Protein AF-A0AAV6C7T0-F1 (afdb_monomer)

Nearest PDB structures (foldseek):
  6pki-assembly2_C  TM=5.588E-01  e=8.869E-06  Danio rerio
  6pki-assembly1_A  TM=5.492E-01  e=7.038E-06  Danio rerio
  6pku-assembly2_D  TM=4.599E-01  e=2.633E-06  Cavia porcellus
  6pky-assembly2_D  TM=4.675E-01  e=1.055E-05  Cavia porcellus

Solvent-accessible surface area (backbone atoms only — not comparable to full-atom values): 17286 Å² total; per-residue (Å²): 134,83,76,96,72,86,89,84,56,77,49,75,52,74,50,76,60,61,74,39,76,45,80,43,48,70,28,82,78,62,85,48,70,35,59,54,66,65,65,67,60,88,72,85,82,57,77,46,41,40,36,69,69,53,47,52,47,58,34,39,80,66,67,70,48,62,60,61,48,15,32,41,35,35,45,31,34,44,28,39,29,33,64,76,12,37,36,30,48,69,64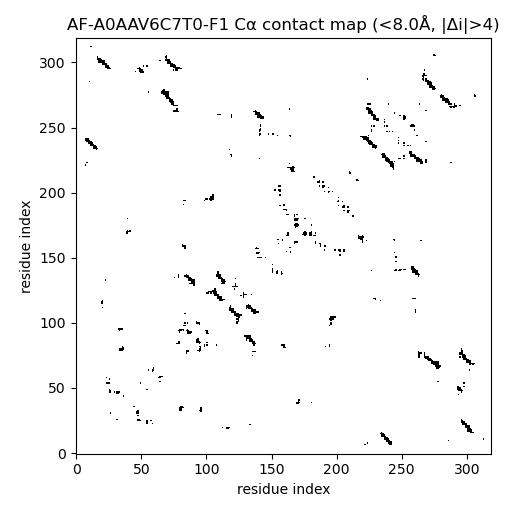,39,82,44,47,15,69,93,56,59,70,86,67,16,51,40,55,42,36,26,46,27,35,56,95,74,39,81,46,76,52,52,41,47,29,86,48,90,52,79,42,54,60,26,31,38,32,25,27,49,31,29,52,77,95,57,51,76,67,60,43,49,44,50,30,65,72,38,40,64,60,52,50,65,54,22,68,42,40,40,44,87,40,94,78,36,44,71,68,35,38,51,53,50,49,54,50,38,52,54,47,60,77,32,65,39,42,38,62,69,60,29,38,52,53,50,52,54,52,52,74,69,41,81,76,76,77,47,73,18,51,78,48,38,36,33,33,43,25,45,28,89,91,61,33,32,38,40,40,38,33,49,38,34,52,62,58,54,18,52,50,42,39,76,71,55,21,60,38,27,23,35,33,26,45,40,32,47,40,42,41,32,40,14,57,46,1,82,79,44,62,79,42,75,76,49,69,43,99,68,51,55,72,62,29,35,28,35,42,32,32,38,33,73,61,64,82,83,82,88,76,85,80,79,81,71,74,93,126

Foldseek 3Di:
DDDPDDDWDKDKDKAQFFQFKDKFFCLVVVVWAQAADDQFDDDDDQTSKDFPLVSQVVCVVVVNDDFFFWKKKWFLFCASHFQLWWKQAQQDIDHHPLDDQQLALQWFWWWADDPRAIDTDTHHNPDPDTGRHMTTGFQWLFAAPDDPVVSLLSNLLRDLQCVLFFVQDHHPRPPHDPLSNVLRVQLNVLSSVCSRPHSVVSSVSNVVSQVPRPPRTHTFQAKWWWKWFAAPSRMIMIITTGGGSNVVNVVSVVVRGNIMGTSDIALRTWTWIDQRHDNGDIHTPDGHPNHDRIGRMMMMTRGPHSDDDDDDDPDDPDD

pLDDT: mean 92.9, std 8.51, range [36.66, 98.75]

Sequence (319 aa):
MRPSFQWGVHCEFHIEGYKRAILSVPALFAAARFHEKDLLSQRAQIEGKATLAEHLRFLSDRNIIGGSTPLLAIGVRNNLVNLRAPIMWNGRAYAVEGERPEESLRPYYGIGCRAGKLRIGQALGGTPEVWQDFFISGIPVLWDNVDDETLLNLILVEAADHSHVFRLPRGRHPHATDATRQAWLQLHNIFAANLHSDFATAVAAMRRAVATIEPPLSRCDDYLHAVVGIREDGTIVCIYAHGRLEALGRRAKSLGCQRAVCVENSGSVMPTYFPNGWNGEQIPLLRAPNFGPYGRALLIFELENSVFSSFPVLQQGRF

Radius of gyration: 18.75 Å; Cα contacts (8 Å, |Δi|>4): 714; chains: 1; bounding box: 51×49×51 Å

Mean predicted aligned error: 4.21 Å

Secondary structure (DSSP, 8-state):
---S-----EEEEEE--EEEEEEE-GGGGTT---PPP-SSSS----TT-EEHHHHHHHHHTTTSS-TTS-EEEEE-TTTTTSTT--EEETTEEE--TT--GGG-SSPEEEEEEETTEEEEEEESTT-----SSEEEE-EEEE-TT--HHHHHHHHHHH-SSGGGTBS---TT-TT--HHHHHHHHHHHHHHHHTSSS-HHHHHHHHHHHHHTSSSPPPBP-SSEEEEEEEETTS-EEEEEEES-HHHHHHHHHHTTEEEEEEEEEGGG---EEETT-TTS--EES---TT--SEES-EEEEEES-S-------------

Structure (mmCIF, N/CA/C/O backbone):
data_AF-A0AAV6C7T0-F1
#
_entry.id   AF-A0AAV6C7T0-F1
#
loop_
_atom_site.group_PDB
_atom_site.id
_atom_site.type_symbol
_atom_site.label_atom_id
_atom_site.label_alt_id
_atom_site.label_comp_id
_atom_site.label_asym_id
_atom_site.label_entity_id
_atom_site.label_seq_id
_atom_site.pdbx_PDB_ins_code
_atom_site.Cartn_x
_atom_site.Cartn_y
_atom_site.Cartn_z
_atom_site.occupancy
_atom_site.B_iso_or_equiv
_atom_site.auth_seq_id
_atom_site.auth_comp_id
_atom_site.auth_asym_id
_atom_site.auth_atom_id
_atom_site.pdbx_PDB_model_num
ATOM 1 N N . MET A 1 1 ? 29.777 -12.256 0.041 1.00 60.84 1 MET A N 1
ATOM 2 C CA . MET A 1 1 ? 29.725 -12.310 1.520 1.00 60.84 1 MET A CA 1
ATOM 3 C C . MET A 1 1 ? 28.408 -12.966 1.917 1.00 60.84 1 MET A C 1
ATOM 5 O O . MET A 1 1 ? 27.396 -12.597 1.335 1.00 60.84 1 MET A O 1
ATOM 9 N N . ARG A 1 2 ? 28.407 -13.969 2.808 1.00 75.25 2 ARG A N 1
ATOM 10 C CA . ARG A 1 2 ? 27.157 -14.549 3.341 1.00 75.25 2 ARG A CA 1
ATOM 11 C C . ARG A 1 2 ? 26.635 -13.654 4.474 1.00 75.25 2 ARG A C 1
ATOM 13 O O . ARG A 1 2 ? 27.468 -13.153 5.227 1.00 75.25 2 ARG A O 1
ATOM 20 N N . PRO A 1 3 ? 25.316 -13.420 4.590 1.00 77.81 3 PRO A N 1
ATOM 21 C CA . PRO A 1 3 ? 24.779 -12.603 5.670 1.00 77.81 3 PRO A CA 1
ATOM 22 C C . PRO A 1 3 ? 24.944 -13.319 7.016 1.00 77.81 3 PRO A C 1
ATOM 24 O O . PRO A 1 3 ? 24.774 -14.534 7.097 1.00 77.81 3 PRO A O 1
ATOM 27 N N . SER A 1 4 ? 25.231 -12.562 8.077 1.00 86.00 4 SER A N 1
ATOM 28 C CA . SER A 1 4 ? 25.299 -13.094 9.449 1.00 86.00 4 SER A CA 1
ATOM 29 C C . SER A 1 4 ? 23.920 -13.418 10.038 1.00 86.00 4 SER A C 1
ATOM 31 O O . SER A 1 4 ? 23.832 -14.058 11.079 1.00 86.00 4 SER A O 1
ATOM 33 N N . PHE A 1 5 ? 22.846 -12.957 9.392 1.00 86.38 5 PHE A N 1
ATOM 34 C CA . PHE A 1 5 ? 21.461 -13.139 9.815 1.00 86.38 5 PHE A CA 1
ATOM 35 C C . PHE A 1 5 ? 20.537 -13.140 8.592 1.00 86.38 5 PHE A C 1
ATOM 37 O O . PHE A 1 5 ? 20.674 -12.292 7.709 1.00 86.38 5 PHE A O 1
ATOM 44 N N . GLN A 1 6 ? 19.600 -14.085 8.542 1.00 86.38 6 GLN A N 1
ATOM 45 C CA . GLN A 1 6 ? 18.536 -14.145 7.541 1.00 86.38 6 GLN A CA 1
ATOM 46 C C . GLN A 1 6 ? 17.191 -14.060 8.251 1.00 86.38 6 GLN A C 1
ATOM 48 O O . GLN A 1 6 ? 17.009 -14.645 9.317 1.00 86.38 6 GLN A O 1
ATOM 53 N N . TRP A 1 7 ? 16.253 -13.334 7.652 1.00 87.69 7 TRP A N 1
ATOM 54 C CA . TRP A 1 7 ? 14.935 -13.108 8.220 1.00 87.69 7 TRP A CA 1
ATOM 55 C C . TRP A 1 7 ? 13.865 -13.373 7.173 1.00 87.69 7 TRP A C 1
ATOM 57 O O . TRP A 1 7 ? 13.960 -12.895 6.048 1.00 87.69 7 TRP A O 1
ATOM 67 N N . GLY A 1 8 ? 12.856 -14.136 7.570 1.00 90.38 8 GLY A N 1
ATOM 68 C CA . GLY A 1 8 ? 11.643 -14.380 6.813 1.00 90.38 8 GLY A CA 1
ATOM 69 C C . GLY A 1 8 ? 10.485 -14.413 7.797 1.00 90.38 8 GLY A C 1
ATOM 70 O O . GLY A 1 8 ? 10.644 -14.842 8.941 1.00 90.38 8 GLY A O 1
ATOM 71 N N . VAL A 1 9 ? 9.329 -13.921 7.375 1.00 92.00 9 VAL A N 1
ATOM 72 C CA . VAL A 1 9 ? 8.143 -13.875 8.228 1.00 92.00 9 VAL A CA 1
ATOM 73 C C . VAL A 1 9 ? 6.888 -14.089 7.411 1.00 92.00 9 VAL A C 1
ATOM 75 O O . VAL A 1 9 ? 6.826 -13.694 6.244 1.00 92.00 9 VAL A O 1
ATOM 78 N N . HIS A 1 10 ? 5.905 -14.672 8.084 1.00 93.88 10 HIS A N 1
ATOM 79 C CA . HIS A 1 10 ? 4.517 -14.761 7.677 1.00 93.88 10 HIS A CA 1
ATOM 80 C C . HIS A 1 10 ? 3.664 -14.494 8.918 1.00 93.88 10 HIS A C 1
ATOM 82 O O . HIS A 1 10 ? 3.763 -15.216 9.907 1.00 93.88 10 HIS A O 1
ATOM 88 N N . CYS A 1 11 ? 2.853 -13.445 8.882 1.00 93.75 11 CYS A N 1
ATOM 89 C CA . CYS A 1 11 ? 1.931 -13.062 9.943 1.00 93.75 11 CYS A CA 1
ATOM 90 C C . CYS A 1 11 ? 0.581 -12.718 9.313 1.00 93.75 11 CYS A C 1
ATOM 92 O O . CYS A 1 11 ? 0.523 -11.979 8.332 1.00 93.75 11 CYS A O 1
ATOM 94 N N . GLU A 1 12 ? -0.498 -13.261 9.866 1.00 95.00 12 GLU A N 1
ATOM 95 C CA . GLU A 1 12 ? -1.863 -13.018 9.404 1.00 95.00 12 GLU A CA 1
ATOM 96 C C . GLU A 1 12 ? -2.730 -12.628 10.588 1.00 95.00 12 GLU A C 1
ATOM 98 O O . GLU A 1 12 ? -2.577 -13.178 11.679 1.00 95.00 12 GLU A O 1
ATOM 103 N N . PHE A 1 13 ? -3.661 -11.708 10.367 1.00 93.12 13 PHE A N 1
ATOM 104 C CA . PHE A 1 13 ? -4.727 -11.446 11.322 1.00 93.12 13 PHE A CA 1
ATOM 105 C C . PHE A 1 13 ? -6.014 -11.035 10.620 1.00 93.12 13 PHE A C 1
ATOM 107 O O . PHE A 1 13 ? -5.998 -10.477 9.519 1.00 93.12 13 PHE A O 1
ATOM 114 N N . HIS A 1 14 ? -7.130 -11.333 11.280 1.00 95.69 14 HIS A N 1
ATOM 115 C CA . HIS A 1 14 ? -8.471 -11.001 10.827 1.00 95.69 14 HIS A CA 1
ATOM 116 C C . HIS A 1 14 ? -9.086 -9.976 11.780 1.00 95.69 14 HIS A C 1
ATOM 118 O O . HIS A 1 14 ? -8.995 -10.130 12.997 1.00 95.69 14 HIS A O 1
ATOM 124 N N . ILE A 1 15 ? -9.695 -8.929 11.230 1.00 95.69 15 ILE A N 1
ATOM 125 C CA . ILE A 1 15 ? -10.436 -7.923 11.992 1.00 95.69 15 ILE A CA 1
ATOM 126 C C . ILE A 1 15 ? -11.914 -8.144 11.687 1.00 95.69 15 ILE A C 1
ATOM 128 O O . ILE A 1 15 ? -12.402 -7.737 10.632 1.00 95.69 15 ILE A O 1
ATOM 132 N N . GLU A 1 16 ? -12.594 -8.838 12.594 1.00 93.38 16 GLU A N 1
ATOM 133 C CA . GLU A 1 16 ? -14.002 -9.230 12.440 1.00 93.38 16 GLU A CA 1
ATOM 134 C C . GLU A 1 16 ? -14.955 -8.180 13.035 1.00 93.38 16 GLU A C 1
ATOM 136 O O . GLU A 1 16 ? -16.022 -7.931 12.484 1.00 93.38 16 GLU A O 1
ATOM 141 N N . GLY A 1 17 ? -14.543 -7.512 14.121 1.00 89.88 17 GLY A N 1
ATOM 142 C CA . GLY A 1 17 ? -15.340 -6.502 14.824 1.00 89.88 17 GLY A CA 1
ATOM 143 C C . GLY A 1 17 ? -14.580 -5.192 15.016 1.00 89.88 17 GLY A C 1
ATOM 144 O O . GLY A 1 17 ? -13.641 -5.107 15.812 1.00 89.88 17 GLY A O 1
ATOM 145 N N . TYR A 1 18 ? -15.002 -4.147 14.306 1.00 94.81 18 TYR A N 1
ATOM 146 C CA . TYR A 1 18 ? -14.505 -2.785 14.489 1.00 94.81 18 TYR A CA 1
ATOM 147 C C . TYR A 1 18 ? -15.655 -1.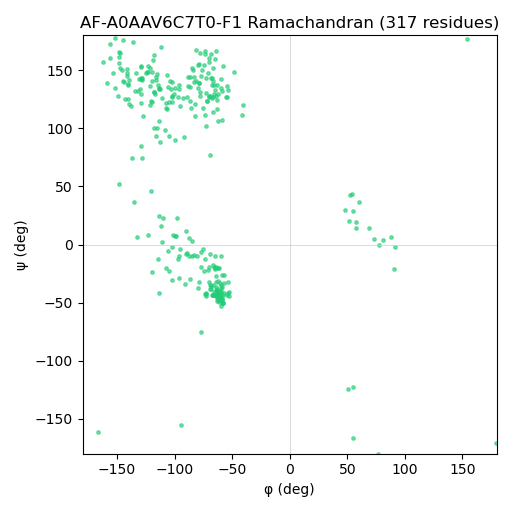780 14.398 1.00 94.81 18 TYR A C 1
ATOM 149 O O . TYR A 1 18 ? -16.547 -1.903 13.563 1.00 94.81 18 TYR A O 1
ATOM 157 N N . LYS A 1 19 ? -15.612 -0.749 15.244 1.00 93.88 19 LYS A N 1
ATOM 158 C CA . LYS A 1 19 ? -16.614 0.324 15.284 1.00 93.88 19 LYS A CA 1
ATOM 159 C C . LYS A 1 19 ? -16.482 1.254 14.085 1.00 93.88 19 LYS A C 1
ATOM 161 O O . LYS A 1 19 ? -17.479 1.677 13.509 1.00 93.88 19 LYS A O 1
ATOM 166 N N . ARG A 1 20 ? -15.241 1.606 13.738 1.00 94.69 20 ARG A N 1
ATOM 167 C CA . ARG A 1 20 ? -14.909 2.450 12.584 1.00 94.69 20 ARG A CA 1
ATOM 168 C C . ARG A 1 20 ? -13.442 2.330 12.194 1.00 94.69 20 ARG A C 1
ATOM 170 O O . ARG A 1 20 ? -12.590 1.985 13.015 1.00 94.69 20 ARG A O 1
ATOM 177 N N . ALA A 1 21 ? -13.175 2.661 10.937 1.00 96.12 21 ALA A N 1
ATOM 178 C CA . ALA A 1 21 ? -11.838 2.832 10.396 1.00 96.12 21 ALA A CA 1
ATOM 179 C C . ALA A 1 21 ? -11.550 4.324 10.194 1.00 96.12 21 ALA A C 1
ATOM 181 O O . ALA A 1 21 ? -12.391 5.070 9.691 1.00 96.12 21 ALA A O 1
ATOM 182 N N . ILE A 1 22 ? -10.362 4.755 10.594 1.00 96.38 22 ILE A N 1
ATOM 183 C CA . ILE A 1 22 ? -9.939 6.151 10.628 1.00 96.38 22 ILE A CA 1
ATOM 184 C C . ILE A 1 22 ? -8.603 6.234 9.910 1.00 96.38 22 ILE A C 1
ATOM 186 O O . ILE A 1 22 ? -7.634 5.589 10.307 1.00 96.38 22 ILE A O 1
ATOM 190 N N . LEU A 1 23 ? -8.529 7.046 8.865 1.00 97.31 23 LEU A N 1
ATOM 191 C CA . LEU A 1 23 ? -7.269 7.333 8.199 1.00 97.31 23 LEU A CA 1
ATOM 192 C C . LEU A 1 23 ? -6.654 8.604 8.810 1.00 97.31 23 LEU A C 1
ATOM 194 O O . LEU A 1 23 ? -7.298 9.644 8.914 1.00 97.31 23 LEU A O 1
ATOM 198 N N . SER A 1 24 ? -5.402 8.509 9.252 1.00 97.25 24 SER A N 1
ATOM 199 C CA . SER A 1 24 ? -4.644 9.613 9.845 1.00 97.25 24 SER A CA 1
ATOM 200 C C . SER A 1 24 ? -3.577 10.092 8.874 1.00 97.25 24 SER A C 1
ATOM 202 O O . SER A 1 24 ? -2.664 9.331 8.555 1.00 97.25 24 SER A O 1
ATOM 204 N N . VAL A 1 25 ? -3.666 11.354 8.444 1.00 96.62 25 VAL A N 1
ATOM 205 C CA . VAL A 1 25 ? -2.696 11.999 7.539 1.00 96.62 25 VAL A CA 1
ATOM 206 C C . VAL A 1 25 ? -2.388 13.427 8.025 1.00 96.62 25 VAL A C 1
ATOM 208 O O . VAL A 1 25 ? -2.873 14.399 7.441 1.00 96.62 25 VAL A O 1
ATOM 211 N N . PRO A 1 26 ? -1.595 13.603 9.102 1.00 95.31 26 PRO A N 1
ATOM 212 C CA . PRO A 1 26 ? -1.334 14.914 9.706 1.00 95.31 26 PRO A CA 1
ATOM 213 C C . PRO A 1 26 ? -0.818 15.959 8.710 1.00 95.31 26 PRO A C 1
ATOM 215 O O . PRO A 1 26 ? -1.139 17.139 8.814 1.00 95.31 26 PRO A O 1
ATOM 218 N N . ALA A 1 27 ? -0.064 15.522 7.702 1.00 93.06 27 ALA A N 1
ATOM 219 C CA . ALA A 1 27 ? 0.534 16.394 6.700 1.00 93.06 27 ALA A CA 1
ATOM 220 C C . ALA A 1 27 ? -0.482 17.148 5.826 1.00 93.06 27 ALA A C 1
ATOM 222 O O . ALA A 1 27 ? -0.185 18.262 5.395 1.00 93.06 27 ALA A O 1
ATOM 223 N N . LEU A 1 28 ? -1.693 16.605 5.629 1.00 92.31 28 LEU A N 1
ATOM 224 C CA . LEU A 1 28 ? -2.779 17.313 4.931 1.00 92.31 28 LEU A CA 1
ATOM 225 C C . LEU A 1 28 ? -3.236 18.572 5.684 1.00 92.31 28 LEU A C 1
ATOM 227 O O . LEU A 1 28 ? -3.823 19.469 5.086 1.00 92.31 28 LEU A O 1
ATOM 231 N N . PHE A 1 29 ? -2.933 18.659 6.980 1.00 88.62 29 PHE A N 1
ATOM 232 C CA . PHE A 1 29 ? -3.283 19.779 7.850 1.00 88.62 29 PHE A CA 1
ATOM 233 C C . PHE A 1 29 ? -2.100 20.723 8.109 1.00 88.62 29 PHE A C 1
ATOM 235 O O . PHE A 1 29 ? -2.265 21.723 8.802 1.00 88.62 29 PHE A O 1
ATOM 242 N N . ALA A 1 30 ? -0.915 20.417 7.572 1.00 83.50 30 ALA A N 1
ATOM 243 C CA . ALA A 1 30 ? 0.334 21.112 7.887 1.00 83.50 30 ALA A CA 1
ATOM 244 C C . ALA A 1 30 ? 0.909 21.937 6.718 1.00 83.50 30 ALA A C 1
ATOM 246 O O . ALA A 1 30 ? 2.084 22.284 6.753 1.00 83.50 30 ALA A O 1
ATOM 247 N N . ALA A 1 31 ? 0.118 22.226 5.673 1.00 79.06 31 ALA A N 1
ATOM 248 C CA . ALA A 1 31 ? 0.588 22.857 4.427 1.00 79.06 31 ALA A CA 1
ATOM 249 C C . ALA A 1 31 ? 1.859 22.192 3.844 1.00 79.06 31 ALA A C 1
ATOM 251 O O . ALA A 1 31 ? 2.686 22.846 3.208 1.00 79.06 31 ALA A O 1
ATOM 252 N N . ALA A 1 32 ? 2.025 20.888 4.091 1.00 84.69 32 ALA A N 1
ATOM 253 C CA . ALA A 1 32 ? 3.214 20.146 3.708 1.00 84.69 32 ALA A CA 1
ATOM 254 C C . ALA A 1 32 ? 3.275 19.956 2.190 1.00 84.69 32 ALA A C 1
ATOM 256 O O . ALA A 1 32 ? 2.248 19.776 1.530 1.00 84.69 32 ALA A O 1
ATOM 257 N N . ARG A 1 33 ? 4.493 19.930 1.644 1.00 86.38 33 ARG A N 1
ATOM 258 C CA . ARG A 1 33 ? 4.723 19.509 0.263 1.00 86.38 33 ARG A CA 1
ATOM 259 C C . ARG A 1 33 ? 4.938 18.001 0.210 1.00 86.38 33 ARG A C 1
ATOM 261 O O . ARG A 1 33 ? 5.643 17.417 1.035 1.00 86.38 33 ARG A O 1
ATOM 268 N N . PHE A 1 34 ? 4.319 17.357 -0.772 1.00 90.75 34 PHE A N 1
ATOM 269 C CA . PHE A 1 34 ? 4.433 15.917 -0.967 1.00 90.75 34 PHE A CA 1
ATOM 270 C C . PHE A 1 34 ? 5.442 15.630 -2.066 1.00 90.75 34 PHE A C 1
ATOM 272 O O . PHE A 1 34 ? 5.083 15.542 -3.227 1.00 90.75 34 PHE A O 1
ATOM 279 N N . HIS A 1 35 ? 6.710 15.472 -1.713 1.00 90.75 35 HIS A N 1
ATOM 280 C CA . HIS A 1 35 ? 7.712 15.000 -2.670 1.00 90.75 35 HIS A CA 1
ATOM 281 C C . HIS A 1 35 ? 7.744 13.472 -2.708 1.00 90.75 35 HIS A C 1
ATOM 283 O O . HIS A 1 35 ? 7.567 12.820 -1.667 1.00 90.75 35 HIS A O 1
ATOM 289 N N . GLU A 1 36 ? 7.979 12.909 -3.892 1.00 90.31 36 GLU A N 1
ATOM 290 C CA . GLU A 1 36 ? 8.271 11.487 -4.030 1.00 90.31 36 GLU A CA 1
ATOM 291 C C . GLU A 1 36 ? 9.536 11.119 -3.238 1.00 90.31 36 GLU A C 1
ATOM 293 O O . GLU A 1 36 ? 10.500 11.886 -3.169 1.00 90.31 36 GLU A O 1
ATOM 298 N N . LYS A 1 37 ? 9.540 9.936 -2.612 1.00 86.50 37 LYS A N 1
ATOM 299 C CA . LYS A 1 37 ? 10.744 9.419 -1.961 1.00 86.50 37 LYS A CA 1
ATOM 300 C C . LYS A 1 37 ? 11.832 9.172 -2.998 1.00 86.50 37 LYS A C 1
ATOM 302 O O . LYS A 1 37 ? 11.671 8.391 -3.928 1.00 86.50 37 LYS A O 1
ATOM 307 N N . ASP A 1 38 ? 13.002 9.731 -2.741 1.00 84.69 38 ASP A N 1
ATOM 308 C CA . ASP A 1 38 ? 14.190 9.348 -3.482 1.00 84.69 38 ASP A CA 1
ATOM 309 C C . ASP A 1 38 ? 14.657 7.958 -3.029 1.00 84.69 38 ASP A C 1
ATOM 311 O O . ASP A 1 38 ? 15.082 7.737 -1.892 1.00 84.69 38 ASP A O 1
ATOM 315 N N . LEU A 1 39 ? 14.521 7.001 -3.940 1.00 84.31 39 LEU A N 1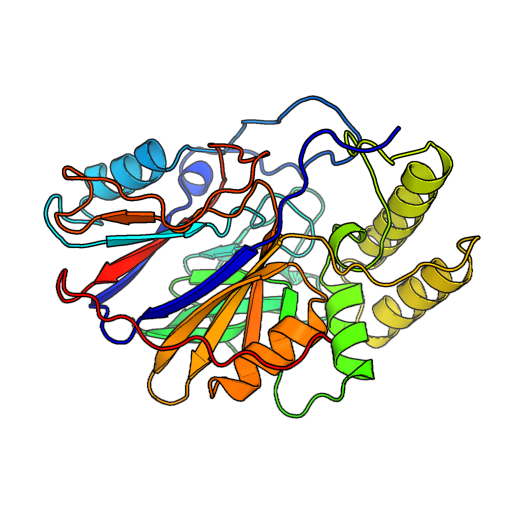
ATOM 316 C CA . LEU A 1 39 ? 14.825 5.598 -3.708 1.00 84.31 39 LEU A CA 1
ATOM 317 C C . LEU A 1 39 ? 16.268 5.208 -4.019 1.00 84.31 39 LEU A C 1
ATOM 319 O O . LEU A 1 39 ? 16.677 4.076 -3.722 1.00 84.31 39 LEU A O 1
ATOM 323 N N . LEU A 1 40 ? 17.032 6.128 -4.594 1.00 83.81 40 LEU A N 1
ATOM 324 C CA . LEU A 1 40 ? 18.440 5.942 -4.902 1.00 83.81 40 LEU A CA 1
ATOM 325 C C . LEU A 1 40 ? 19.326 6.661 -3.883 1.00 83.81 40 LEU A C 1
ATOM 327 O O . LEU A 1 40 ? 20.415 6.160 -3.587 1.00 83.81 40 LEU A O 1
ATOM 331 N N . SER A 1 41 ? 18.867 7.772 -3.295 1.00 74.75 41 SER A N 1
ATOM 332 C CA . SER A 1 41 ? 19.644 8.490 -2.286 1.00 74.75 41 SER A CA 1
ATOM 333 C C . SER A 1 41 ? 19.563 7.909 -0.877 1.00 74.75 41 SER A C 1
ATOM 335 O O . SER A 1 41 ? 18.790 7.018 -0.523 1.00 74.75 41 SER A O 1
ATOM 337 N N . GLN A 1 42 ? 20.479 8.412 -0.054 1.00 60.81 42 GLN A N 1
ATOM 338 C CA . GLN A 1 42 ? 20.736 7.947 1.299 1.00 60.81 42 GLN A CA 1
ATOM 339 C C . GLN A 1 42 ? 20.008 8.756 2.383 1.00 60.81 42 GLN A C 1
ATOM 341 O O . GLN A 1 42 ? 20.057 8.368 3.551 1.00 60.81 42 GLN A O 1
ATOM 346 N N . ARG A 1 43 ? 19.384 9.891 2.049 1.00 65.25 43 ARG A N 1
ATOM 347 C CA . ARG A 1 43 ? 18.787 10.784 3.050 1.00 65.25 43 ARG A CA 1
ATOM 348 C C . ARG A 1 43 ? 17.303 10.487 3.204 1.00 65.25 43 ARG A C 1
ATOM 350 O O . ARG A 1 43 ? 16.527 10.638 2.268 1.00 65.25 43 ARG A O 1
ATOM 357 N N . ALA A 1 44 ? 16.902 10.103 4.414 1.00 64.50 44 ALA A N 1
ATOM 358 C CA . ALA A 1 44 ? 15.492 9.992 4.745 1.00 64.50 44 ALA A CA 1
ATOM 359 C C . ALA A 1 44 ? 14.862 11.391 4.731 1.00 64.50 44 ALA A C 1
ATOM 361 O O . ALA A 1 44 ? 15.185 12.232 5.567 1.00 64.50 44 ALA A O 1
ATOM 362 N N . GLN A 1 45 ? 13.955 11.640 3.790 1.00 70.62 45 GLN A N 1
ATOM 363 C CA . GLN A 1 45 ? 13.104 12.824 3.834 1.00 70.62 45 GLN A CA 1
ATOM 364 C C . GLN A 1 45 ? 12.020 12.607 4.895 1.00 70.62 45 GLN A C 1
ATOM 366 O O . GLN A 1 45 ? 11.228 11.666 4.780 1.00 70.62 45 GLN A O 1
ATOM 371 N N . ILE A 1 46 ? 12.016 13.440 5.938 1.00 79.38 46 ILE A N 1
ATOM 372 C CA . ILE A 1 46 ? 11.064 13.370 7.064 1.00 79.38 46 ILE A CA 1
ATOM 373 C C . ILE A 1 46 ? 9.896 14.352 6.865 1.00 79.38 46 ILE A C 1
ATOM 375 O O . ILE A 1 46 ? 8.876 14.239 7.534 1.00 79.38 46 ILE A O 1
ATOM 379 N N . GLU A 1 47 ? 9.990 15.276 5.907 1.00 82.31 47 GLU A N 1
ATOM 380 C CA . GLU A 1 47 ? 8.954 16.284 5.670 1.00 82.31 47 GLU A CA 1
ATOM 381 C C . GLU A 1 47 ? 7.568 15.661 5.421 1.00 82.31 47 GLU A C 1
ATOM 383 O O . GLU A 1 47 ? 7.382 14.767 4.579 1.00 82.31 47 GLU A O 1
ATOM 388 N N . GLY A 1 48 ? 6.592 16.139 6.199 1.00 84.88 48 GLY A N 1
ATOM 389 C CA . GLY A 1 48 ? 5.218 15.647 6.183 1.00 84.88 48 GLY A CA 1
ATOM 390 C C . GLY A 1 48 ? 5.054 14.223 6.725 1.00 84.88 48 GLY A C 1
ATOM 391 O O . GLY A 1 48 ? 4.018 13.613 6.481 1.00 84.88 48 GLY A O 1
ATOM 392 N N . LYS A 1 49 ? 6.050 13.654 7.413 1.00 92.06 49 LYS A N 1
ATOM 393 C CA . LYS A 1 49 ? 5.944 12.338 8.055 1.00 92.06 49 LYS A CA 1
ATOM 394 C C . LYS A 1 49 ? 5.849 12.481 9.569 1.00 92.06 49 LYS A C 1
ATOM 396 O O . LYS A 1 49 ? 6.487 13.345 10.157 1.00 92.06 49 LYS A O 1
ATOM 401 N N . ALA A 1 50 ? 5.095 11.581 10.181 1.00 94.81 50 ALA A N 1
ATOM 402 C CA . ALA A 1 50 ? 4.897 11.477 11.614 1.00 94.81 50 ALA A CA 1
ATOM 403 C C . ALA A 1 50 ? 5.152 10.034 12.076 1.00 94.81 50 ALA A C 1
ATOM 405 O O . ALA A 1 50 ? 5.030 9.066 11.319 1.00 94.81 50 ALA A O 1
ATOM 406 N N . THR A 1 51 ? 5.546 9.889 13.330 1.00 95.81 51 THR A N 1
ATOM 407 C CA . THR A 1 51 ? 5.601 8.619 14.051 1.00 95.81 51 THR A CA 1
ATOM 408 C C . THR A 1 51 ? 4.197 8.143 14.422 1.00 95.81 51 THR A C 1
ATOM 410 O O . THR A 1 51 ? 3.243 8.921 14.443 1.00 95.81 51 THR A O 1
ATOM 413 N N . LEU A 1 52 ? 4.056 6.863 14.780 1.00 96.56 52 LEU A N 1
ATOM 414 C CA . LEU A 1 52 ? 2.788 6.319 15.281 1.00 96.56 52 LEU A CA 1
ATOM 415 C C . LEU A 1 52 ? 2.219 7.134 16.454 1.00 96.56 52 LEU A C 1
ATOM 417 O O . LEU A 1 52 ? 1.038 7.462 16.450 1.00 96.56 52 LEU A O 1
ATOM 421 N N . ALA A 1 53 ? 3.063 7.513 17.416 1.00 95.94 53 ALA A N 1
ATOM 422 C CA . ALA A 1 53 ? 2.645 8.316 18.562 1.00 95.94 53 ALA A CA 1
ATOM 423 C C . ALA A 1 53 ? 2.136 9.706 18.144 1.00 95.94 53 ALA A C 1
ATOM 425 O O . ALA A 1 53 ? 1.129 10.176 18.667 1.00 95.94 53 ALA A O 1
ATOM 426 N N . GLU A 1 54 ? 2.789 10.353 17.177 1.00 96.62 54 GLU A N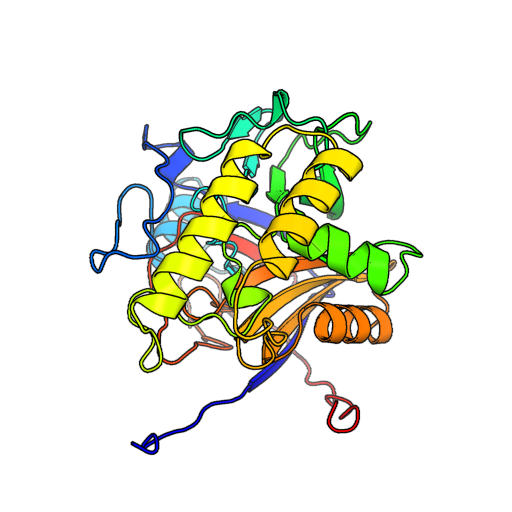 1
ATOM 427 C CA . GLU A 1 54 ? 2.358 11.654 16.650 1.00 96.62 54 GLU A CA 1
ATOM 428 C C . GLU A 1 54 ? 1.041 11.556 15.872 1.00 96.62 54 GLU A C 1
ATOM 430 O O . GLU A 1 54 ? 0.185 12.422 16.024 1.00 96.62 54 GLU A O 1
ATOM 435 N N . HIS A 1 55 ? 0.833 10.487 15.097 1.00 97.56 55 HIS A N 1
ATOM 436 C CA . HIS A 1 55 ? -0.448 10.221 14.437 1.00 97.56 55 HIS A CA 1
ATOM 437 C C . HIS A 1 55 ? -1.592 10.016 15.441 1.00 97.56 55 HIS A C 1
ATOM 439 O O . HIS A 1 55 ? -2.679 10.559 15.242 1.00 97.56 55 HIS A O 1
ATOM 445 N N . LEU A 1 56 ? -1.365 9.239 16.506 1.00 97.31 56 LEU A N 1
ATOM 446 C CA . LEU A 1 56 ? -2.373 8.980 17.540 1.00 97.31 56 LEU A CA 1
ATOM 447 C C . LEU A 1 56 ? -2.679 10.248 18.343 1.00 97.31 56 LEU A C 1
ATOM 449 O O . LEU A 1 56 ? -3.848 10.582 18.524 1.00 97.31 56 LEU A O 1
ATOM 453 N N . ARG A 1 57 ? -1.648 11.014 18.721 1.00 96.62 57 ARG A N 1
ATOM 454 C CA . ARG A 1 57 ? -1.813 12.325 19.361 1.00 96.62 57 ARG A CA 1
ATOM 455 C C . ARG A 1 57 ? -2.598 13.287 18.470 1.00 96.62 57 ARG A C 1
ATOM 457 O O . ARG A 1 57 ? -3.574 13.865 18.925 1.00 96.62 57 ARG A O 1
ATOM 464 N N . PHE A 1 58 ? -2.247 13.387 17.185 1.00 96.81 58 PHE A N 1
ATOM 465 C CA . PHE A 1 58 ? -2.952 14.230 16.213 1.00 96.81 58 PHE A CA 1
ATOM 466 C C . PHE A 1 58 ? -4.462 13.946 16.169 1.00 96.81 58 PHE A C 1
ATOM 468 O O . PHE A 1 58 ? -5.259 14.887 16.090 1.00 96.81 58 PHE A O 1
ATOM 475 N N . LEU A 1 59 ? -4.847 12.664 16.211 1.00 97.06 59 LEU A N 1
ATOM 476 C CA . LEU A 1 59 ? -6.247 12.247 16.247 1.00 97.06 59 LEU A CA 1
ATOM 477 C C . LEU A 1 59 ? -6.898 12.519 17.607 1.00 97.06 59 LEU A C 1
ATOM 479 O O . LEU A 1 59 ? -8.037 12.982 17.650 1.00 97.06 59 LEU A O 1
ATOM 483 N N . SER A 1 60 ? -6.192 12.246 18.706 1.00 96.38 60 SER A N 1
ATOM 484 C CA . SER A 1 60 ? -6.702 12.467 20.061 1.00 96.38 60 SER A CA 1
ATOM 485 C C . SER A 1 60 ? -6.949 13.947 20.345 1.00 96.38 60 SER A C 1
ATOM 487 O O . SER A 1 60 ? -8.013 14.289 20.847 1.00 96.38 60 SER A O 1
ATOM 489 N N . ASP A 1 61 ? -6.027 14.834 19.966 1.00 95.94 61 ASP A N 1
ATOM 490 C CA . ASP A 1 61 ? -6.149 16.289 20.157 1.00 95.94 61 ASP A CA 1
ATOM 491 C C . ASP A 1 61 ? -7.367 16.874 19.415 1.00 95.94 61 ASP A C 1
ATOM 493 O O . ASP A 1 61 ? -7.858 17.952 19.741 1.00 95.94 61 ASP A O 1
ATOM 497 N N . ARG A 1 62 ? -7.873 16.152 18.407 1.00 95.69 62 ARG A N 1
ATOM 498 C CA . ARG A 1 62 ? -9.066 16.501 17.621 1.00 95.69 62 ARG A CA 1
ATOM 499 C C . ARG A 1 62 ? -10.324 15.767 18.077 1.00 95.69 62 ARG A C 1
ATOM 501 O O . ARG A 1 62 ? -11.342 15.851 17.398 1.00 95.69 62 ARG A O 1
ATOM 508 N N . ASN A 1 63 ? -10.260 15.038 19.192 1.00 95.62 63 ASN A N 1
ATOM 509 C CA . ASN A 1 63 ? -11.335 14.183 19.698 1.00 95.62 63 ASN A CA 1
ATOM 510 C C . ASN A 1 63 ? -11.827 13.154 18.663 1.00 95.62 63 ASN A C 1
ATOM 512 O O . ASN A 1 63 ? -12.990 12.752 18.677 1.00 95.62 63 ASN A O 1
ATOM 516 N N . ILE A 1 64 ? -10.949 12.729 17.744 1.00 95.19 64 ILE A N 1
ATOM 517 C CA . ILE A 1 64 ? -11.292 11.721 16.739 1.00 95.19 64 ILE A CA 1
ATOM 518 C C . ILE A 1 64 ? -11.225 10.331 17.354 1.00 95.19 64 ILE A C 1
ATOM 520 O O . ILE A 1 64 ? -12.084 9.528 17.027 1.00 95.19 64 ILE A O 1
ATOM 524 N N . ILE A 1 65 ? -10.267 10.049 18.242 1.00 94.88 65 ILE A N 1
ATOM 525 C CA . ILE A 1 65 ? -10.156 8.771 18.966 1.00 94.88 65 ILE A CA 1
ATOM 526 C C . ILE A 1 65 ? -10.242 8.987 20.477 1.00 94.88 65 ILE A C 1
ATOM 528 O O . ILE A 1 65 ? -9.791 10.011 20.991 1.00 94.88 65 ILE A O 1
ATOM 532 N N . GLY A 1 66 ? -10.794 8.005 21.191 1.00 89.12 66 GLY A N 1
ATOM 533 C CA . GLY A 1 66 ? -10.813 7.985 22.656 1.00 89.12 66 GLY A CA 1
ATOM 534 C C . GLY A 1 66 ? -9.522 7.418 23.259 1.00 89.12 66 GLY A C 1
ATOM 535 O O . GLY A 1 66 ? -8.886 6.543 22.676 1.00 89.12 66 GLY A O 1
ATOM 536 N N . GLY A 1 67 ? -9.153 7.871 24.463 1.00 88.56 67 GLY A N 1
ATOM 537 C CA . GLY A 1 67 ? -7.921 7.445 25.147 1.00 88.56 67 GLY A CA 1
ATOM 538 C C . GLY A 1 67 ? -7.859 5.960 25.527 1.00 88.56 67 GLY A C 1
ATOM 539 O O . GLY A 1 67 ? -6.779 5.376 25.508 1.00 88.56 67 GLY A O 1
ATOM 540 N N . SER A 1 68 ? -9.007 5.354 25.847 1.00 93.19 68 SER A N 1
ATOM 541 C CA . SER A 1 68 ? -9.128 3.985 26.379 1.00 93.19 68 SER A CA 1
ATOM 542 C C . SER A 1 68 ? -9.767 2.978 25.415 1.00 93.19 68 SER A C 1
ATOM 544 O O . SER A 1 68 ? -9.983 1.824 25.777 1.00 93.19 68 SER A O 1
ATOM 546 N N . THR A 1 69 ? -10.118 3.397 24.195 1.00 95.06 69 THR A N 1
ATOM 547 C CA . THR A 1 69 ? -10.759 2.505 23.212 1.00 95.06 69 THR A CA 1
ATOM 548 C C . THR A 1 69 ? -9.712 1.594 22.581 1.00 95.06 69 THR A C 1
ATOM 550 O O . THR A 1 69 ? -8.735 2.140 22.077 1.00 95.06 69 THR A O 1
ATOM 553 N N . PRO A 1 70 ? -9.886 0.259 22.555 1.00 97.12 70 PRO A N 1
ATOM 554 C CA . PRO A 1 70 ? -8.908 -0.638 21.951 1.00 97.12 70 PRO A CA 1
ATOM 555 C C . PRO A 1 70 ? -8.678 -0.306 20.472 1.00 97.12 70 PRO A C 1
ATOM 557 O O . PRO A 1 70 ? -9.641 -0.129 19.721 1.00 97.12 70 PRO A O 1
ATOM 560 N N . LEU A 1 71 ? -7.414 -0.218 20.050 1.00 97.75 71 LEU A N 1
ATOM 561 C CA . LEU A 1 71 ? -7.051 0.156 18.680 1.00 97.75 71 LEU A CA 1
ATOM 562 C C . LEU A 1 71 ? -6.176 -0.896 18.011 1.00 97.75 71 LEU A C 1
ATOM 564 O O . LEU A 1 71 ? -5.300 -1.490 18.638 1.00 97.75 71 LEU A O 1
ATOM 568 N N . LEU A 1 72 ? -6.321 -1.019 16.698 1.00 97.62 72 LEU A N 1
ATOM 569 C CA . LEU A 1 72 ? -5.319 -1.630 15.834 1.00 97.62 72 LEU A CA 1
ATOM 570 C C . LEU A 1 72 ? -4.887 -0.602 14.792 1.00 97.62 72 LEU A C 1
ATOM 572 O O . LEU A 1 72 ? -5.701 -0.110 14.018 1.00 97.62 72 LEU A O 1
ATOM 576 N N . ALA A 1 73 ? -3.603 -0.264 14.769 1.00 97.69 73 ALA A N 1
ATOM 577 C CA . ALA A 1 73 ? -3.026 0.610 13.759 1.00 97.69 73 ALA A CA 1
ATOM 578 C C . ALA A 1 73 ? -2.264 -0.232 12.738 1.00 97.69 73 ALA A C 1
ATOM 580 O O . ALA A 1 73 ? -1.383 -1.011 13.109 1.00 97.69 73 ALA A O 1
ATOM 581 N N . ILE A 1 74 ? -2.564 -0.041 11.458 1.00 97.06 74 ILE A N 1
ATOM 582 C CA . ILE A 1 74 ? -1.756 -0.554 10.357 1.00 97.06 74 ILE A CA 1
ATOM 583 C C . ILE A 1 74 ? -1.188 0.623 9.574 1.00 97.06 74 ILE A C 1
ATOM 585 O O . ILE A 1 74 ? -1.814 1.678 9.433 1.00 97.06 74 ILE A O 1
ATOM 589 N N . GLY A 1 75 ? 0.034 0.467 9.088 1.00 95.12 75 GLY A N 1
ATOM 590 C CA . GLY A 1 75 ? 0.608 1.486 8.239 1.00 95.12 75 GLY A CA 1
ATOM 591 C C . GLY A 1 75 ? 0.008 1.422 6.836 1.00 95.12 75 GLY A C 1
ATOM 592 O O . GLY A 1 75 ? -0.385 0.362 6.349 1.00 95.12 75 GLY A O 1
ATOM 593 N N . VAL A 1 76 ? -0.043 2.581 6.185 1.00 96.00 76 VAL A N 1
ATOM 594 C CA . VAL A 1 76 ? -0.339 2.729 4.752 1.00 96.00 76 VAL A CA 1
ATOM 595 C C . VAL A 1 76 ? 0.663 3.719 4.145 1.00 96.00 76 VAL A C 1
ATOM 597 O O . VAL A 1 76 ? 0.353 4.544 3.289 1.00 96.00 76 VAL A O 1
ATOM 600 N N . ARG A 1 77 ? 1.905 3.660 4.643 1.00 90.50 77 ARG A N 1
ATOM 601 C CA . ARG A 1 77 ? 2.926 4.718 4.599 1.00 90.50 77 ARG A CA 1
ATOM 602 C C . ARG A 1 77 ? 3.602 4.903 3.242 1.00 90.50 77 ARG A C 1
ATOM 604 O O . ARG A 1 77 ? 4.425 5.806 3.106 1.00 90.50 77 ARG A O 1
ATOM 611 N N . ASN A 1 78 ? 3.274 4.068 2.258 1.00 87.12 78 ASN A N 1
ATOM 612 C CA . ASN A 1 78 ? 3.628 4.301 0.857 1.00 87.12 78 ASN A CA 1
ATOM 613 C C . ASN A 1 78 ? 2.767 5.405 0.219 1.00 87.12 78 ASN A C 1
ATOM 615 O O . ASN A 1 78 ? 3.206 6.026 -0.750 1.00 87.12 78 ASN A O 1
ATOM 619 N N . ASN A 1 79 ? 1.577 5.664 0.771 1.00 94.31 79 ASN A N 1
ATOM 620 C CA . ASN A 1 79 ? 0.678 6.698 0.278 1.00 94.31 79 ASN A CA 1
ATOM 621 C C . ASN A 1 79 ? 1.257 8.095 0.492 1.00 94.31 79 ASN A C 1
ATOM 623 O O . ASN A 1 79 ? 1.875 8.382 1.521 1.00 94.31 79 ASN A O 1
ATOM 627 N N . LEU A 1 80 ? 1.040 8.954 -0.502 1.00 94.50 80 LEU A N 1
ATOM 628 C CA . LEU A 1 80 ? 1.617 10.290 -0.624 1.00 94.50 80 LEU A CA 1
ATOM 629 C C . LEU A 1 80 ? 3.141 10.305 -0.627 1.00 94.50 80 LEU A C 1
ATOM 631 O O . LEU A 1 80 ? 3.697 11.371 -0.420 1.00 94.50 80 LEU A O 1
ATOM 635 N N . VAL A 1 81 ? 3.827 9.172 -0.804 1.00 91.88 81 VAL A N 1
ATOM 636 C CA . VAL A 1 81 ? 5.297 9.085 -0.843 1.00 91.88 81 VAL A CA 1
ATOM 637 C C . VAL A 1 81 ? 5.800 8.530 -2.177 1.00 91.88 81 VAL A C 1
ATOM 639 O O . VAL A 1 81 ? 6.931 8.822 -2.550 1.00 91.88 81 VAL A O 1
ATOM 642 N N . ASN A 1 82 ? 4.978 7.777 -2.904 1.00 93.81 82 ASN A N 1
ATOM 643 C CA . ASN A 1 82 ? 5.314 7.221 -4.214 1.00 93.81 82 ASN A CA 1
ATOM 644 C C . ASN A 1 82 ? 4.352 7.770 -5.269 1.00 93.81 82 ASN A C 1
ATOM 646 O O . ASN A 1 82 ? 3.219 8.124 -4.930 1.00 93.81 82 ASN A O 1
ATOM 650 N N . LEU A 1 83 ? 4.764 7.727 -6.536 1.00 96.44 83 LEU A N 1
ATOM 651 C CA . LEU A 1 83 ? 3.820 7.776 -7.651 1.00 96.44 83 LEU A CA 1
ATOM 652 C C . LEU A 1 83 ? 2.810 6.619 -7.570 1.00 96.44 83 LEU A C 1
ATOM 654 O O . LEU A 1 83 ? 3.104 5.555 -7.014 1.00 96.44 83 LEU A O 1
ATOM 658 N N . ARG A 1 84 ? 1.622 6.829 -8.140 1.00 96.88 84 ARG A N 1
ATOM 659 C CA . ARG A 1 84 ? 0.476 5.906 -8.095 1.00 96.88 84 ARG A CA 1
ATOM 660 C C . ARG A 1 84 ? 0.004 5.554 -6.682 1.00 96.88 84 ARG A C 1
ATOM 662 O O . ARG A 1 84 ? -0.710 4.572 -6.496 1.00 96.88 84 ARG A O 1
ATOM 669 N N . ALA A 1 85 ? 0.369 6.368 -5.690 1.00 96.94 85 ALA A N 1
ATOM 670 C CA . ALA A 1 85 ? -0.027 6.180 -4.300 1.00 96.94 85 ALA A CA 1
ATOM 671 C C . ALA A 1 85 ? -0.833 7.374 -3.719 1.00 96.94 85 ALA A C 1
ATOM 673 O O . ALA A 1 85 ? -0.491 7.849 -2.626 1.00 96.94 85 ALA A O 1
ATOM 674 N N . PRO A 1 86 ? -1.854 7.929 -4.417 1.00 97.25 86 PRO A N 1
ATOM 675 C CA . PRO A 1 86 ? -2.650 9.030 -3.888 1.00 97.25 86 PRO A CA 1
ATOM 676 C C . PRO A 1 86 ? -3.566 8.610 -2.733 1.00 97.25 86 PRO A C 1
ATOM 678 O O . PRO A 1 86 ? -3.938 7.443 -2.578 1.00 97.25 86 PRO A O 1
ATOM 681 N N . ILE A 1 87 ? -3.985 9.620 -1.973 1.00 97.62 87 ILE A N 1
ATOM 682 C CA . ILE A 1 87 ? -5.075 9.543 -1.000 1.00 97.62 87 ILE A CA 1
ATOM 683 C C . ILE A 1 87 ? -6.210 10.427 -1.492 1.00 97.62 87 ILE A C 1
ATOM 685 O O . ILE A 1 87 ? -5.984 11.582 -1.845 1.00 97.62 87 ILE A O 1
ATOM 689 N N . MET A 1 88 ? -7.435 9.920 -1.439 1.00 96.62 88 MET A N 1
ATOM 690 C CA . MET A 1 88 ? -8.631 10.733 -1.595 1.00 96.62 88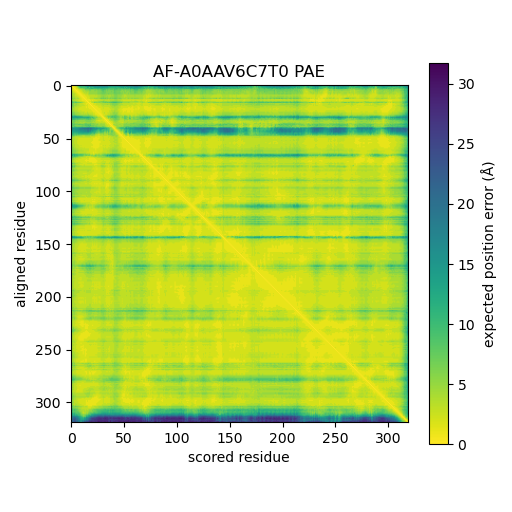 MET A CA 1
ATOM 691 C C . MET A 1 88 ? -9.181 10.981 -0.201 1.00 96.62 88 MET A C 1
ATOM 693 O O . MET A 1 88 ? -9.315 10.053 0.594 1.00 96.62 88 MET A O 1
ATOM 697 N N . TRP A 1 89 ? -9.453 12.237 0.111 1.00 94.62 89 TRP A N 1
ATOM 698 C CA . TRP A 1 89 ? -9.914 12.669 1.420 1.00 94.62 89 TRP A CA 1
ATOM 699 C C . TRP A 1 89 ? -10.975 13.742 1.231 1.00 94.62 89 TRP A C 1
ATOM 701 O O . TRP A 1 89 ? -10.719 14.737 0.550 1.00 94.62 89 TRP A O 1
ATOM 711 N N . ASN A 1 90 ? -12.164 13.548 1.807 1.00 91.25 90 ASN A N 1
ATOM 712 C CA . ASN A 1 90 ? -13.293 14.470 1.642 1.00 91.25 90 ASN A CA 1
ATOM 713 C C . ASN A 1 90 ? -13.611 14.765 0.160 1.00 91.25 90 ASN A C 1
ATOM 715 O O . ASN A 1 90 ? -13.812 15.914 -0.231 1.00 91.25 90 ASN A O 1
ATOM 719 N N . GLY A 1 91 ? -13.591 13.725 -0.683 1.00 90.50 91 GLY A N 1
ATOM 720 C CA . GLY A 1 91 ? -13.871 13.824 -2.120 1.00 90.50 91 GLY A CA 1
ATOM 721 C C . GLY A 1 91 ? -12.777 14.475 -2.978 1.00 90.50 91 GLY A C 1
ATOM 722 O O . GLY A 1 91 ? -12.991 14.658 -4.174 1.00 90.50 91 GLY A O 1
ATOM 723 N N . ARG A 1 92 ? -11.613 14.816 -2.412 1.00 93.94 92 ARG A N 1
ATOM 724 C CA . ARG A 1 92 ? -10.484 15.418 -3.139 1.00 93.94 92 ARG A CA 1
ATOM 725 C C . ARG A 1 92 ? -9.278 14.486 -3.165 1.00 93.94 92 ARG A C 1
ATOM 727 O O . ARG A 1 92 ? -8.937 13.930 -2.125 1.00 93.94 92 ARG A O 1
ATOM 734 N N . ALA A 1 93 ? -8.598 14.368 -4.306 1.00 95.75 93 ALA A N 1
ATOM 735 C CA . ALA A 1 93 ? -7.336 13.640 -4.386 1.00 95.75 93 ALA A CA 1
ATOM 736 C C . ALA A 1 93 ? -6.128 14.485 -3.959 1.00 95.75 93 ALA A C 1
ATOM 738 O O . ALA A 1 93 ? -6.026 15.687 -4.223 1.00 95.75 93 ALA A O 1
ATOM 739 N N . TYR A 1 94 ? -5.189 13.802 -3.317 1.00 96.62 94 TYR A N 1
ATOM 740 C CA . TYR A 1 94 ? -3.889 14.289 -2.893 1.00 96.62 94 TYR A CA 1
ATOM 741 C C . TYR A 1 94 ? -2.840 13.286 -3.362 1.00 96.62 94 TYR A C 1
ATOM 743 O O . TYR A 1 94 ? -3.010 12.080 -3.185 1.00 96.62 94 TYR A O 1
ATOM 751 N N . ALA A 1 95 ? -1.752 13.778 -3.943 1.00 96.44 95 ALA A N 1
ATOM 752 C CA . ALA A 1 95 ? -0.670 12.956 -4.469 1.00 96.44 95 ALA A CA 1
ATOM 753 C C . ALA A 1 95 ? 0.679 13.646 -4.258 1.00 96.44 95 ALA A C 1
ATOM 755 O O . ALA A 1 95 ? 0.742 14.771 -3.751 1.00 96.44 95 ALA A O 1
ATOM 756 N N . VAL A 1 96 ? 1.754 12.954 -4.629 1.00 95.38 96 VAL A N 1
ATOM 757 C CA . VAL A 1 96 ? 3.081 13.565 -4.700 1.00 95.38 96 VAL A CA 1
ATOM 758 C C . VAL A 1 96 ? 3.167 14.560 -5.859 1.00 95.38 96 VAL A C 1
ATOM 760 O O . VAL A 1 96 ? 2.413 14.490 -6.827 1.00 95.38 96 VAL A O 1
ATOM 763 N N . GLU A 1 97 ? 4.101 15.497 -5.765 1.00 92.56 97 GLU A N 1
ATOM 764 C CA . GLU A 1 97 ? 4.444 16.424 -6.832 1.00 92.56 97 GLU A CA 1
ATOM 765 C C . GLU A 1 97 ? 4.790 15.661 -8.117 1.00 92.56 97 GLU A C 1
ATOM 767 O O . GLU A 1 97 ? 5.483 14.646 -8.085 1.00 92.56 97 GLU A O 1
ATOM 772 N N . GLY A 1 98 ? 4.278 16.151 -9.246 1.00 90.31 98 GLY A N 1
ATOM 773 C CA . GLY A 1 98 ? 4.381 15.481 -10.544 1.00 90.31 98 GLY A CA 1
ATOM 774 C C . GLY A 1 98 ? 3.219 14.530 -10.848 1.00 90.31 98 GLY A C 1
ATOM 775 O O . GLY A 1 98 ? 2.936 14.295 -12.019 1.00 90.31 98 GLY A O 1
ATOM 776 N N . GLU A 1 99 ? 2.478 14.057 -9.841 1.00 95.94 99 GLU A N 1
ATOM 777 C CA . GLU A 1 99 ? 1.276 13.249 -10.052 1.00 95.94 99 GLU A CA 1
ATOM 778 C C . GLU A 1 99 ? -0.001 14.095 -9.982 1.00 95.94 99 GLU A C 1
ATOM 780 O O . GLU A 1 99 ? -0.277 14.790 -9.005 1.00 95.94 99 GLU A O 1
ATOM 785 N N . ARG A 1 100 ? -0.818 13.986 -11.031 1.00 96.44 100 ARG A N 1
ATOM 786 C CA . ARG A 1 100 ? -2.185 14.522 -11.099 1.00 96.44 100 ARG A CA 1
ATOM 787 C C . ARG A 1 100 ? -3.183 13.369 -11.245 1.00 96.44 100 ARG A C 1
ATOM 789 O O . ARG A 1 100 ? -3.383 12.917 -12.371 1.00 96.44 100 ARG A O 1
ATOM 796 N N . PRO A 1 101 ? -3.763 12.842 -10.153 1.00 96.56 101 PRO A N 1
ATOM 797 C CA . PRO A 1 101 ? -4.578 11.625 -10.219 1.00 96.56 101 PRO A CA 1
ATOM 798 C C . PRO A 1 101 ? -5.771 11.704 -11.182 1.00 96.56 101 PRO A C 1
ATOM 800 O O . PRO A 1 101 ? -6.122 10.728 -11.838 1.00 96.56 101 PRO A O 1
ATOM 803 N N . GLU A 1 102 ? -6.347 12.888 -11.314 1.00 96.00 102 GLU A N 1
ATOM 804 C CA . GLU A 1 102 ? -7.522 13.219 -12.115 1.00 96.00 102 GLU A CA 1
ATOM 805 C C . GLU A 1 102 ? -7.243 13.173 -13.619 1.00 96.00 102 GLU A C 1
ATOM 807 O O . GLU A 1 102 ? -8.171 13.008 -14.405 1.00 96.00 102 GLU A O 1
ATOM 812 N N . GLU A 1 103 ? -5.976 13.291 -14.020 1.00 96.88 103 GLU A N 1
ATOM 813 C CA . GLU A 1 103 ? -5.547 13.141 -15.414 1.00 96.88 103 GLU A CA 1
ATOM 814 C C . GLU A 1 103 ? -5.308 11.670 -15.783 1.00 96.88 103 GLU A C 1
ATOM 816 O O . GLU A 1 103 ? -5.123 11.352 -16.956 1.00 96.88 103 GLU A O 1
ATOM 821 N N . SER A 1 104 ? -5.305 10.753 -14.807 1.00 96.88 104 SER A N 1
ATOM 822 C CA . SER A 1 104 ? -5.047 9.342 -15.079 1.00 96.88 104 SER A CA 1
ATOM 823 C C . SER A 1 104 ? -6.195 8.696 -15.849 1.00 96.88 104 SER A C 1
ATOM 825 O O . SER A 1 104 ? -7.346 8.729 -15.418 1.00 96.88 104 SER A O 1
ATOM 827 N N . LEU A 1 105 ? -5.866 8.037 -16.960 1.00 97.69 105 LEU A N 1
ATOM 828 C CA . LEU A 1 105 ? -6.800 7.261 -17.780 1.00 97.69 105 LEU A CA 1
ATOM 829 C C . LEU A 1 105 ? -6.999 5.824 -17.275 1.00 97.69 105 LEU A C 1
ATOM 831 O O . LEU A 1 105 ? -7.698 5.038 -17.914 1.00 97.69 105 LEU A O 1
ATOM 835 N N . ARG A 1 106 ? -6.383 5.456 -16.145 1.00 96.56 106 ARG A N 1
ATOM 836 C CA . ARG A 1 106 ? -6.575 4.155 -15.495 1.00 96.56 106 ARG A CA 1
ATOM 837 C C . ARG A 1 106 ? -6.919 4.326 -14.013 1.00 96.56 106 ARG A C 1
ATOM 839 O O . ARG A 1 106 ? -6.351 5.201 -13.352 1.00 96.56 106 ARG A O 1
ATOM 846 N N . PRO A 1 107 ? -7.829 3.499 -13.470 1.00 97.44 107 PRO A N 1
ATOM 847 C CA . PRO A 1 107 ? -8.295 3.653 -12.099 1.00 97.44 107 PRO A CA 1
ATOM 848 C C . PRO A 1 107 ? -7.173 3.377 -11.103 1.00 97.44 107 PRO A C 1
ATOM 850 O O . PRO A 1 107 ? -6.271 2.585 -11.373 1.00 97.44 107 PRO A O 1
ATOM 853 N N . TYR A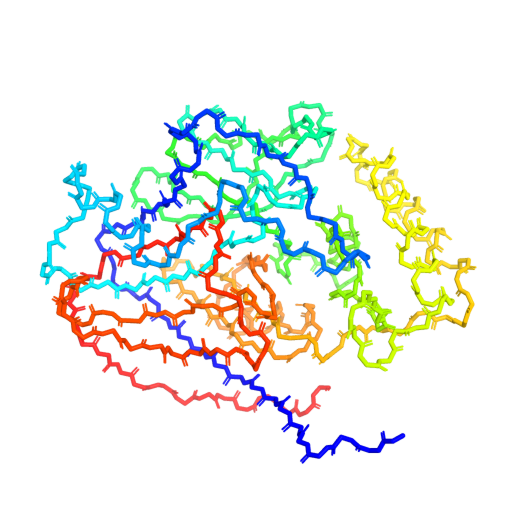 1 108 ? -7.251 3.996 -9.933 1.00 98.31 108 TYR A N 1
ATOM 854 C CA . TYR A 1 108 ? -6.474 3.607 -8.761 1.00 98.31 108 TYR A CA 1
ATOM 855 C C . TYR A 1 108 ? -7.180 2.466 -8.045 1.00 98.31 108 TYR A C 1
ATOM 857 O O . TYR A 1 108 ? -8.398 2.501 -7.904 1.00 98.31 108 TYR A O 1
ATOM 865 N N . TYR A 1 109 ? -6.426 1.490 -7.552 1.00 98.31 109 TYR A N 1
ATOM 866 C CA . TYR A 1 109 ? -6.943 0.364 -6.775 1.00 98.31 109 TYR A CA 1
ATOM 867 C C . TYR A 1 109 ? -6.623 0.590 -5.310 1.00 98.31 109 TYR A C 1
ATOM 869 O O . TYR A 1 109 ? -5.546 1.086 -4.984 1.00 98.31 109 TYR A O 1
ATOM 877 N N . GLY A 1 110 ? -7.538 0.256 -4.409 1.00 98.00 110 GLY A N 1
ATOM 878 C CA . GLY A 1 110 ? -7.305 0.607 -3.020 1.00 98.00 110 GLY A CA 1
ATOM 879 C C . GLY A 1 110 ? -8.404 0.206 -2.067 1.00 98.00 110 GLY A C 1
ATOM 880 O O . GLY A 1 110 ? -9.337 -0.519 -2.412 1.00 98.00 110 GLY A O 1
ATOM 881 N N . ILE A 1 111 ? -8.258 0.699 -0.846 1.00 97.88 111 ILE A N 1
ATOM 882 C CA . ILE A 1 111 ? -9.200 0.511 0.246 1.00 97.88 111 ILE A CA 1
ATOM 883 C C . ILE A 1 111 ? -9.675 1.881 0.719 1.00 97.88 111 ILE A C 1
ATOM 885 O O . ILE A 1 111 ? -8.891 2.815 0.862 1.00 97.88 111 ILE A O 1
ATOM 889 N N . GLY A 1 112 ? -10.968 2.019 0.962 1.00 96.94 112 GLY A N 1
ATOM 890 C CA . GLY A 1 112 ? -11.556 3.274 1.408 1.00 96.94 112 GLY A CA 1
ATOM 891 C C . GLY A 1 112 ? -12.739 3.045 2.325 1.00 96.94 112 GLY A C 1
ATOM 892 O O . GLY A 1 112 ? -13.270 1.936 2.406 1.00 96.94 112 GLY A O 1
ATOM 893 N N . CYS A 1 113 ? -13.147 4.095 3.025 1.00 94.56 113 CYS A N 1
ATOM 894 C CA . CYS A 1 113 ? -14.365 4.088 3.819 1.00 94.56 113 CYS A CA 1
ATOM 895 C C . CYS A 1 113 ? -15.509 4.695 3.004 1.00 94.56 113 CYS A C 1
ATOM 897 O O . CYS A 1 113 ? -15.348 5.733 2.358 1.00 94.56 113 CYS A O 1
ATOM 899 N N . ARG A 1 114 ? -16.663 4.027 3.019 1.00 85.94 114 ARG A N 1
ATOM 900 C CA . ARG A 1 114 ? -17.906 4.538 2.443 1.00 85.94 114 ARG A CA 1
ATOM 901 C C . ARG A 1 114 ? -19.055 4.192 3.375 1.00 85.94 114 ARG A C 1
ATOM 903 O O . ARG A 1 114 ? -19.303 3.014 3.635 1.00 85.94 114 ARG A O 1
ATOM 910 N N . ALA A 1 115 ? -19.760 5.217 3.852 1.00 81.75 115 ALA A N 1
ATOM 911 C CA . ALA A 1 115 ? -20.864 5.063 4.801 1.00 81.75 115 ALA A CA 1
ATOM 912 C C . ALA A 1 115 ? -20.440 4.277 6.062 1.00 81.75 115 ALA A C 1
ATOM 914 O O . ALA A 1 115 ? -21.134 3.366 6.513 1.00 81.75 115 ALA A O 1
ATOM 915 N N . GLY A 1 116 ? -19.255 4.599 6.595 1.00 82.19 116 GLY A N 1
ATOM 916 C CA . GLY A 1 116 ? -18.728 4.019 7.835 1.00 82.19 116 GLY A CA 1
ATOM 917 C C . GLY A 1 116 ? -18.152 2.603 7.722 1.00 82.19 116 GLY A C 1
ATOM 918 O O . GLY A 1 116 ? -17.671 2.075 8.722 1.00 82.19 116 GLY A O 1
ATOM 919 N N . LYS A 1 117 ? -18.163 1.982 6.535 1.00 88.88 117 LYS A N 1
ATOM 920 C CA . LYS A 1 117 ? -17.593 0.644 6.307 1.00 88.88 117 LYS A CA 1
ATOM 921 C C . LYS A 1 117 ? -16.431 0.694 5.328 1.00 88.88 117 LYS A C 1
ATOM 923 O O . LYS A 1 117 ? -16.497 1.398 4.319 1.00 88.88 117 LYS A O 1
ATOM 928 N N . LEU A 1 118 ? -15.398 -0.107 5.588 1.00 95.50 118 LEU A N 1
ATOM 929 C CA . LEU A 1 118 ? -14.324 -0.288 4.619 1.00 95.50 118 LEU A CA 1
ATOM 930 C C . LEU A 1 118 ? -14.7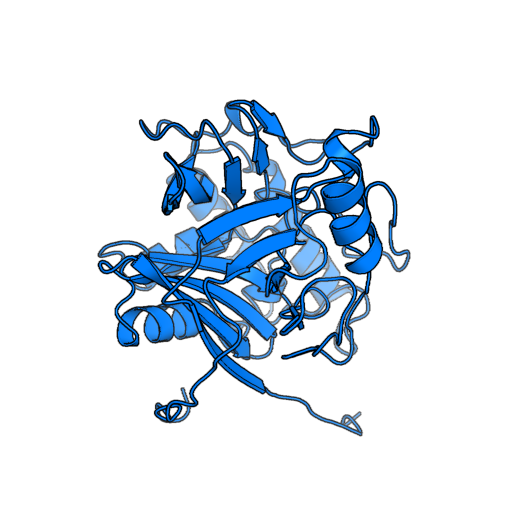69 -1.128 3.423 1.00 95.50 118 LEU A C 1
ATOM 932 O O . LEU A 1 118 ? -15.534 -2.092 3.541 1.00 95.50 118 LEU A O 1
ATOM 936 N N . ARG A 1 119 ? -14.254 -0.744 2.259 1.00 96.25 119 ARG A N 1
ATOM 937 C CA . ARG A 1 119 ? -14.470 -1.384 0.964 1.00 96.25 119 ARG A CA 1
ATOM 938 C C . ARG A 1 119 ? -13.172 -1.366 0.170 1.00 96.25 119 ARG A C 1
ATOM 940 O O . ARG A 1 119 ? -12.399 -0.418 0.280 1.00 96.25 119 ARG A O 1
ATOM 947 N N . ILE A 1 120 ? -12.963 -2.399 -0.641 1.00 97.75 120 ILE A N 1
ATOM 948 C CA . ILE A 1 120 ? -11.903 -2.428 -1.651 1.00 97.75 120 ILE A CA 1
ATOM 949 C C . ILE A 1 120 ? -12.535 -2.160 -3.011 1.00 97.75 120 ILE A C 1
ATOM 951 O O . ILE A 1 120 ? -13.490 -2.834 -3.407 1.00 97.75 120 ILE A O 1
ATOM 955 N N . GLY A 1 121 ? -11.998 -1.177 -3.720 1.00 97.31 121 GLY A N 1
ATOM 956 C CA . GLY A 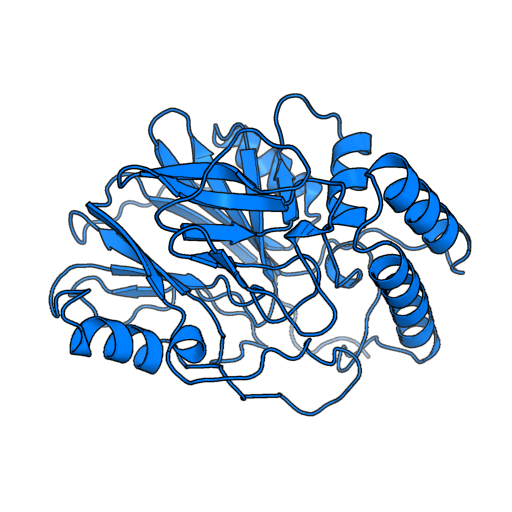1 121 ? -12.570 -0.710 -4.973 1.00 97.31 121 GLY A CA 1
ATOM 957 C C . GLY A 1 121 ? -11.617 0.174 -5.758 1.00 97.31 121 GLY A C 1
ATOM 958 O O . GLY A 1 121 ? -10.398 0.142 -5.553 1.00 97.31 121 GLY A O 1
ATOM 959 N N . GLN A 1 122 ? -12.191 0.933 -6.679 1.00 97.69 122 GLN A N 1
ATOM 960 C CA . GLN A 1 122 ? -11.462 1.764 -7.625 1.00 97.69 122 GLN A CA 1
ATOM 961 C C . GLN A 1 122 ? -11.754 3.245 -7.396 1.00 97.69 122 GLN A C 1
ATOM 963 O O . GLN A 1 122 ? -12.868 3.610 -7.044 1.00 97.69 122 GLN A O 1
ATOM 968 N N . ALA A 1 123 ? -10.781 4.120 -7.634 1.00 97.31 123 ALA A N 1
ATOM 969 C CA . ALA A 1 123 ? -10.972 5.571 -7.602 1.00 97.31 123 ALA A CA 1
ATOM 970 C C . ALA A 1 123 ? -10.422 6.224 -8.877 1.00 97.31 123 ALA A C 1
ATOM 972 O O . ALA A 1 123 ? -9.363 5.824 -9.361 1.00 97.31 123 ALA A O 1
ATOM 973 N N . LEU A 1 124 ? -11.116 7.251 -9.384 1.00 96.00 124 LEU A N 1
ATOM 974 C CA . LEU A 1 124 ? -10.755 7.997 -10.601 1.00 96.00 124 LEU A CA 1
ATOM 975 C C . LEU A 1 124 ? -10.569 7.093 -11.843 1.00 96.00 124 LEU A C 1
ATOM 977 O O . LEU A 1 124 ? -11.021 5.948 -11.867 1.00 96.00 124 LEU A O 1
ATOM 981 N N . GLY A 1 125 ? -9.977 7.617 -12.922 1.00 93.12 125 GLY A N 1
ATOM 982 C CA . GLY A 1 125 ? -9.725 6.839 -14.142 1.00 93.12 125 GLY A CA 1
ATOM 983 C C . GLY A 1 125 ? -10.986 6.283 -14.803 1.00 93.12 125 GLY A C 1
ATOM 984 O O . GLY A 1 125 ? -10.981 5.155 -15.285 1.00 93.12 125 GLY A O 1
ATOM 985 N N . GLY A 1 126 ? -12.082 7.050 -14.771 1.00 89.62 126 GLY A N 1
ATOM 986 C CA . GLY A 1 126 ? -13.364 6.678 -15.379 1.00 89.62 126 GLY A CA 1
ATOM 987 C C . GLY A 1 126 ? -14.243 5.736 -14.546 1.00 89.62 126 GLY A C 1
ATOM 988 O O . GLY A 1 126 ? -15.307 5.344 -15.020 1.00 89.62 126 GLY A O 1
ATOM 989 N N . THR A 1 127 ? -13.846 5.382 -13.318 1.00 92.62 127 THR A N 1
ATOM 990 C CA . THR A 1 127 ? -14.708 4.600 -12.413 1.00 92.62 127 THR A CA 1
ATOM 991 C C . THR A 1 127 ? -15.935 5.402 -11.948 1.00 92.62 127 THR A C 1
ATOM 993 O O . THR A 1 127 ? -15.813 6.600 -11.679 1.00 92.62 127 THR A O 1
ATOM 996 N N . PRO A 1 128 ? -17.116 4.768 -11.793 1.00 92.12 128 PRO A N 1
ATOM 997 C CA . PRO A 1 128 ? -18.289 5.405 -11.191 1.00 92.12 128 PRO A CA 1
ATOM 998 C C . PRO A 1 128 ? -18.214 5.488 -9.654 1.00 92.12 128 PRO A C 1
ATOM 1000 O O . PRO A 1 128 ? -19.107 6.052 -9.019 1.00 92.12 128 PRO A O 1
ATOM 1003 N N . GLU A 1 129 ? -17.202 4.880 -9.031 1.00 93.94 129 GLU A N 1
ATOM 1004 C CA . GLU A 1 129 ? -17.059 4.842 -7.577 1.00 93.94 129 GLU A CA 1
ATOM 1005 C C . GLU A 1 129 ? -16.637 6.207 -7.002 1.00 93.94 129 GLU A C 1
ATOM 1007 O O . GLU A 1 129 ? -15.668 6.826 -7.442 1.00 93.94 129 GLU A O 1
ATOM 1012 N N . VAL A 1 130 ? -17.359 6.660 -5.970 1.00 91.31 130 VAL A N 1
ATOM 1013 C CA . VAL A 1 130 ? -17.112 7.934 -5.278 1.00 91.31 130 VAL A CA 1
ATOM 1014 C C . VAL A 1 130 ? -16.729 7.677 -3.824 1.00 91.31 130 VAL A C 1
ATOM 1016 O O . VAL A 1 130 ? -17.452 7.001 -3.086 1.00 91.31 130 VAL A O 1
ATOM 1019 N N . TRP A 1 131 ? -15.621 8.284 -3.404 1.00 93.69 131 TRP A N 1
ATOM 1020 C CA . TRP A 1 131 ? -15.035 8.133 -2.073 1.00 93.69 131 TRP A CA 1
ATOM 1021 C C . TRP A 1 131 ? -15.133 9.445 -1.297 1.00 93.69 131 TRP A C 1
ATOM 1023 O O . TRP A 1 131 ? -14.244 10.293 -1.362 1.00 93.69 131 TRP A O 1
ATOM 1033 N N . GLN A 1 132 ? -16.256 9.629 -0.598 1.00 88.25 132 GLN A N 1
ATOM 1034 C CA . GLN A 1 132 ? -16.511 10.846 0.175 1.00 88.25 132 GLN A CA 1
ATOM 1035 C C . GLN A 1 132 ? -15.679 10.901 1.457 1.00 88.25 132 GLN A C 1
ATOM 1037 O O . GLN A 1 132 ? -15.127 11.955 1.737 1.00 88.25 132 GLN A O 1
ATOM 1042 N N . ASP A 1 133 ? -15.546 9.792 2.193 1.00 93.19 133 ASP A N 1
ATOM 1043 C CA . ASP A 1 133 ? -14.818 9.785 3.467 1.00 93.19 133 ASP A CA 1
ATOM 1044 C C . ASP A 1 133 ? -13.304 9.779 3.202 1.00 93.19 133 ASP A C 1
ATOM 1046 O O . ASP A 1 133 ? -12.622 10.803 3.291 1.00 93.19 133 ASP A O 1
ATOM 1050 N N . PHE A 1 134 ? -12.778 8.620 2.805 1.00 96.81 134 PHE A N 1
ATOM 1051 C CA . PHE A 1 134 ? -11.417 8.502 2.308 1.00 96.81 134 PHE A CA 1
ATOM 1052 C C . PHE A 1 134 ? -11.235 7.283 1.408 1.00 96.81 134 PHE A C 1
ATOM 1054 O O . PHE A 1 134 ? -11.972 6.301 1.504 1.00 96.81 134 PHE A O 1
ATOM 1061 N N . PHE A 1 135 ? -10.180 7.321 0.604 1.00 97.94 135 PHE A N 1
ATOM 1062 C CA . PHE A 1 135 ? -9.627 6.183 -0.116 1.00 97.94 135 PHE A CA 1
ATOM 1063 C C . PHE A 1 135 ? -8.106 6.273 -0.095 1.00 97.94 135 PHE A C 1
ATOM 1065 O O . PHE A 1 135 ? -7.535 7.348 -0.265 1.00 97.94 135 PHE A O 1
ATOM 1072 N N . ILE A 1 136 ? -7.455 5.140 0.122 1.00 97.62 136 ILE A N 1
ATOM 1073 C CA . ILE A 1 136 ? -6.010 4.991 0.009 1.00 97.62 136 ILE A CA 1
ATOM 1074 C C . ILE A 1 136 ? -5.713 3.990 -1.091 1.00 97.62 136 ILE A C 1
ATOM 1076 O O . ILE A 1 136 ? -6.280 2.896 -1.139 1.00 97.62 136 ILE A O 1
ATOM 1080 N N . SER A 1 137 ? -4.811 4.372 -1.977 1.00 98.00 137 SER A N 1
ATOM 1081 C CA . SER A 1 137 ? -4.383 3.498 -3.055 1.00 98.00 137 SER A CA 1
ATOM 1082 C C . SER A 1 137 ? -3.374 2.460 -2.558 1.00 98.00 137 SER A C 1
ATOM 1084 O O . SER A 1 137 ? -2.683 2.616 -1.542 1.00 98.00 137 SER A O 1
ATOM 1086 N N . GLY A 1 138 ? -3.319 1.356 -3.287 1.00 97.88 138 GLY A N 1
ATOM 1087 C CA . GLY A 1 138 ? -2.385 0.265 -3.095 1.00 97.88 138 GLY A CA 1
ATOM 1088 C C . GLY A 1 138 ? -2.206 -0.507 -4.396 1.00 97.88 138 GLY A C 1
ATOM 1089 O O . GLY A 1 138 ? -2.907 -0.291 -5.381 1.00 97.88 138 GLY A O 1
ATOM 1090 N N . ILE A 1 139 ? -1.257 -1.436 -4.398 1.00 98.31 139 ILE A N 1
ATOM 1091 C CA . ILE A 1 139 ? -0.991 -2.270 -5.571 1.00 98.31 139 ILE A CA 1
ATOM 1092 C C . ILE A 1 139 ? -2.002 -3.423 -5.555 1.00 98.31 139 ILE A C 1
ATOM 1094 O O . ILE A 1 139 ? -2.010 -4.171 -4.575 1.00 98.31 139 ILE A O 1
ATOM 1098 N N . PRO A 1 140 ? -2.852 -3.610 -6.577 1.00 98.12 140 PRO A N 1
ATOM 1099 C CA . PRO A 1 140 ? -3.779 -4.735 -6.607 1.00 98.12 140 PRO A CA 1
ATOM 1100 C C . PRO A 1 140 ? -2.988 -6.044 -6.657 1.00 98.12 140 PRO A C 1
ATOM 1102 O O . PRO A 1 140 ? -2.153 -6.245 -7.532 1.00 98.12 140 PRO A O 1
ATOM 1105 N N . VAL A 1 141 ? -3.245 -6.932 -5.700 1.00 98.25 141 VAL A N 1
ATOM 1106 C CA . VAL A 1 141 ? -2.645 -8.277 -5.659 1.00 98.25 141 VAL A CA 1
ATOM 1107 C C . VAL A 1 141 ? -3.682 -9.373 -5.848 1.00 98.25 141 VAL A C 1
ATOM 1109 O O . VAL A 1 141 ? -3.334 -10.516 -6.098 1.00 98.25 141 VAL A O 1
ATOM 1112 N N . LEU A 1 142 ? -4.962 -9.025 -5.758 1.00 98.25 142 LEU A N 1
ATOM 1113 C CA . LEU A 1 142 ? -6.091 -9.873 -6.099 1.00 98.25 142 LEU A CA 1
ATOM 1114 C C . LEU A 1 142 ? -7.213 -8.960 -6.594 1.00 98.25 142 LEU A C 1
ATOM 1116 O O . LEU A 1 142 ? -7.568 -8.012 -5.894 1.00 98.25 142 LEU A O 1
ATOM 1120 N N . TRP A 1 143 ? -7.766 -9.240 -7.771 1.00 97.50 143 TRP A N 1
ATOM 1121 C CA . TRP A 1 143 ? -8.880 -8.479 -8.335 1.00 97.50 143 TRP A CA 1
ATOM 1122 C C . TRP A 1 143 ? -9.818 -9.405 -9.112 1.00 97.50 143 TRP A C 1
ATOM 1124 O O . TRP A 1 143 ? -9.351 -10.339 -9.761 1.00 97.50 143 TRP A O 1
ATOM 1134 N N . ASP A 1 144 ? -11.125 -9.171 -9.003 1.00 90.50 144 ASP A N 1
ATOM 1135 C CA . ASP A 1 144 ? -12.203 -10.075 -9.432 1.00 90.50 144 ASP A CA 1
ATOM 1136 C C . ASP A 1 144 ? -11.949 -10.786 -10.766 1.00 90.50 144 ASP A C 1
ATOM 1138 O O . ASP A 1 144 ? -11.856 -10.145 -11.809 1.00 90.50 144 ASP A O 1
ATOM 1142 N N . ASN A 1 145 ? -11.916 -12.123 -10.743 1.00 84.38 145 ASN A N 1
ATOM 1143 C CA . ASN A 1 145 ? -11.834 -12.981 -11.936 1.00 84.38 145 ASN A CA 1
ATOM 1144 C C . ASN A 1 145 ? -10.706 -12.629 -12.929 1.00 84.38 145 ASN A C 1
ATOM 1146 O O . ASN A 1 145 ? -10.762 -13.036 -14.087 1.00 84.38 145 ASN A O 1
ATOM 1150 N N . VAL A 1 146 ? -9.679 -11.908 -12.477 1.00 93.50 146 VAL A N 1
ATOM 1151 C CA . VAL A 1 146 ? -8.489 -11.603 -13.267 1.00 93.50 146 VAL A CA 1
ATOM 1152 C C . VAL A 1 146 ? -7.558 -12.818 -13.253 1.00 93.50 146 VAL A C 1
ATOM 1154 O O . VAL A 1 146 ? -7.334 -13.423 -12.201 1.00 93.50 146 VAL A O 1
ATOM 1157 N N . ASP A 1 147 ? -7.033 -13.191 -14.421 1.00 94.50 147 ASP A N 1
ATOM 1158 C CA . ASP A 1 147 ? -6.024 -14.246 -14.541 1.00 94.50 147 ASP A CA 1
ATOM 1159 C C . ASP A 1 147 ? -4.635 -13.792 -14.053 1.00 94.50 147 ASP A C 1
ATOM 1161 O O . ASP A 1 147 ? -4.375 -12.608 -13.827 1.00 94.50 147 ASP A O 1
ATOM 1165 N N . ASP A 1 148 ? -3.720 -14.746 -13.869 1.00 93.56 148 ASP A N 1
ATOM 1166 C CA . ASP A 1 148 ? -2.388 -14.471 -13.315 1.00 93.56 148 ASP A CA 1
ATOM 1167 C C . ASP A 1 148 ? -1.574 -13.489 -14.185 1.00 93.56 148 ASP A C 1
ATOM 1169 O O . ASP A 1 148 ? -0.811 -12.677 -13.655 1.00 93.56 148 ASP A O 1
ATOM 1173 N N . GLU A 1 149 ? -1.740 -13.517 -15.512 1.00 95.31 149 GLU A N 1
ATOM 1174 C CA . GLU A 1 149 ? -1.009 -12.626 -16.420 1.00 95.31 149 GLU A CA 1
ATOM 1175 C C . GLU A 1 149 ? -1.523 -11.183 -16.351 1.00 95.31 149 GLU A C 1
ATOM 1177 O O . GLU A 1 149 ? -0.739 -10.228 -16.283 1.00 95.31 149 GLU A O 1
ATOM 1182 N N . THR A 1 150 ? -2.838 -11.009 -16.342 1.00 96.56 150 THR A N 1
ATOM 1183 C CA . THR A 1 150 ? -3.478 -9.702 -16.229 1.00 96.56 150 THR A CA 1
ATOM 1184 C C . THR A 1 150 ? -3.249 -9.114 -14.839 1.00 96.56 150 THR A C 1
ATOM 1186 O O . THR A 1 150 ? -2.994 -7.915 -14.717 1.00 96.56 150 THR A O 1
ATOM 1189 N N . LEU A 1 151 ? -3.231 -9.942 -13.790 1.00 97.50 151 LEU A N 1
ATOM 1190 C CA . LEU A 1 151 ? -2.862 -9.507 -12.445 1.00 97.50 151 LEU A CA 1
ATOM 1191 C C . LEU A 1 151 ? -1.412 -9.012 -12.396 1.00 97.50 151 LEU A C 1
ATOM 1193 O O . LEU A 1 151 ? -1.141 -7.953 -11.832 1.00 97.50 151 LEU A O 1
ATOM 1197 N N . LEU A 1 152 ? -0.481 -9.731 -13.027 1.00 97.31 152 LEU A N 1
ATOM 1198 C CA . LEU A 1 152 ? 0.900 -9.273 -13.151 1.00 97.31 152 LEU A CA 1
ATOM 1199 C C . LEU A 1 152 ? 0.987 -7.935 -13.903 1.00 97.31 152 LEU A C 1
ATOM 1201 O O . LEU A 1 152 ? 1.751 -7.059 -13.500 1.00 97.31 152 LEU A O 1
ATOM 1205 N N . ASN A 1 153 ? 0.195 -7.750 -14.961 1.00 98.19 153 ASN A N 1
ATOM 1206 C CA . ASN A 1 153 ? 0.123 -6.479 -15.685 1.00 98.19 153 ASN A CA 1
ATOM 1207 C C . ASN A 1 153 ? -0.365 -5.333 -14.799 1.00 98.19 153 ASN A C 1
ATOM 1209 O O . ASN A 1 153 ? 0.230 -4.258 -14.834 1.00 98.19 153 ASN A O 1
ATOM 1213 N N . LEU A 1 154 ? -1.396 -5.568 -13.983 1.00 97.94 154 LEU A N 1
ATOM 1214 C CA . LEU A 1 154 ? -1.863 -4.602 -12.991 1.00 97.94 154 LEU A CA 1
ATOM 1215 C C . LEU A 1 154 ? -0.746 -4.264 -11.998 1.00 97.94 154 LEU A C 1
ATOM 1217 O O . LEU A 1 154 ? -0.387 -3.102 -11.856 1.00 97.94 154 LEU A O 1
ATOM 1221 N N . ILE A 1 155 ? -0.118 -5.265 -11.379 1.00 98.31 155 ILE A N 1
ATOM 1222 C CA . ILE A 1 155 ? 0.998 -5.050 -10.446 1.00 98.31 155 ILE A CA 1
ATOM 1223 C C . ILE A 1 155 ? 2.111 -4.214 -11.094 1.00 98.31 155 ILE A C 1
ATOM 1225 O O . ILE A 1 155 ? 2.637 -3.296 -10.468 1.00 98.31 155 ILE A O 1
ATOM 1229 N N . LEU A 1 156 ? 2.455 -4.510 -12.350 1.00 97.88 156 LEU A N 1
ATOM 1230 C CA . LEU A 1 156 ? 3.533 -3.848 -13.081 1.00 97.88 156 LEU A CA 1
ATOM 1231 C C . LEU A 1 156 ? 3.285 -2.348 -13.295 1.00 97.88 156 LEU A C 1
ATOM 1233 O O . LEU A 1 156 ? 4.231 -1.572 -13.217 1.00 97.88 156 LEU A O 1
ATOM 1237 N N . VAL A 1 157 ? 2.043 -1.933 -13.562 1.00 97.94 157 VAL A N 1
ATOM 1238 C CA . VAL A 1 157 ? 1.709 -0.520 -13.841 1.00 97.94 157 VAL A CA 1
ATOM 1239 C C . VAL A 1 157 ? 1.224 0.261 -12.619 1.00 97.94 157 VAL A C 1
ATOM 1241 O O . VAL A 1 157 ? 1.026 1.476 -12.709 1.00 97.94 157 VAL A O 1
ATOM 1244 N N . GLU A 1 158 ? 1.075 -0.418 -11.479 1.00 97.81 158 GLU A N 1
ATOM 1245 C CA . GLU A 1 158 ? 0.684 0.175 -10.195 1.00 97.81 158 GLU A CA 1
ATOM 1246 C C . GLU A 1 158 ? 1.836 0.254 -9.178 1.00 97.81 158 GLU A C 1
ATOM 1248 O O . GLU A 1 158 ? 1.800 1.062 -8.251 1.00 97.81 158 GLU A O 1
ATOM 1253 N N . ALA A 1 159 ? 2.896 -0.542 -9.340 1.00 96.25 159 ALA A N 1
ATOM 1254 C CA . ALA A 1 159 ? 4.043 -0.542 -8.436 1.00 96.25 159 ALA A CA 1
ATOM 1255 C C . ALA A 1 159 ? 5.157 0.417 -8.896 1.00 96.25 159 ALA A C 1
ATOM 1257 O O . ALA A 1 159 ? 6.083 0.016 -9.595 1.00 96.25 159 ALA A O 1
ATOM 1258 N N . ALA A 1 160 ? 5.144 1.664 -8.412 1.00 94.06 160 ALA A N 1
ATOM 1259 C CA . ALA A 1 160 ? 6.185 2.655 -8.740 1.00 94.06 160 ALA A CA 1
ATOM 1260 C C . ALA A 1 160 ? 7.618 2.230 -8.343 1.00 94.06 160 ALA A C 1
ATOM 1262 O O . ALA A 1 160 ? 8.601 2.655 -8.957 1.00 94.06 160 ALA A O 1
ATOM 1263 N N . ASP A 1 161 ? 7.750 1.371 -7.326 1.00 94.81 161 ASP A N 1
ATOM 1264 C CA . ASP A 1 161 ? 9.017 0.754 -6.933 1.00 94.81 161 ASP A CA 1
ATOM 1265 C C . ASP A 1 161 ? 9.082 -0.709 -7.377 1.00 94.81 161 ASP A C 1
ATOM 1267 O O . ASP A 1 161 ? 8.682 -1.634 -6.665 1.00 94.81 161 ASP A O 1
ATOM 1271 N N . HIS A 1 162 ? 9.664 -0.907 -8.555 1.00 95.75 162 HIS A N 1
ATOM 1272 C CA . HIS A 1 162 ? 9.772 -2.198 -9.229 1.00 95.75 162 HIS A CA 1
ATOM 1273 C C . HIS A 1 162 ? 10.630 -3.232 -8.490 1.00 95.75 162 HIS A C 1
ATOM 1275 O O . HIS A 1 162 ? 10.582 -4.412 -8.830 1.00 95.75 162 HIS A O 1
ATOM 1281 N N . SER A 1 163 ? 11.361 -2.838 -7.443 1.00 95.25 163 SER A N 1
ATOM 1282 C CA . SER A 1 163 ? 12.084 -3.778 -6.567 1.00 95.25 163 SER A CA 1
ATOM 1283 C C . SER A 1 163 ? 11.134 -4.687 -5.779 1.00 95.25 163 SER A C 1
ATOM 1285 O O . SER A 1 163 ? 11.539 -5.738 -5.307 1.00 95.25 163 SER A O 1
ATOM 1287 N N . HIS A 1 164 ? 9.862 -4.297 -5.643 1.00 94.19 164 HIS A N 1
ATOM 1288 C CA . HIS A 1 164 ? 8.804 -5.131 -5.060 1.00 94.19 164 HIS A CA 1
ATOM 1289 C C . HIS A 1 164 ? 8.229 -6.160 -6.040 1.00 94.19 164 HIS A C 1
ATOM 1291 O O . HIS A 1 164 ? 7.432 -7.010 -5.659 1.00 94.19 164 HIS A O 1
ATOM 1297 N N . VAL A 1 165 ? 8.598 -6.050 -7.313 1.00 96.81 165 VAL A N 1
ATOM 1298 C CA . VAL A 1 165 ? 8.033 -6.808 -8.432 1.00 96.81 165 VAL A CA 1
ATOM 1299 C C . VAL A 1 165 ? 9.106 -7.742 -9.000 1.00 96.81 165 VAL A C 1
ATOM 1301 O O . VAL A 1 165 ? 8.864 -8.924 -9.243 1.00 96.81 165 VAL A O 1
ATOM 1304 N N . PHE A 1 166 ? 10.334 -7.245 -9.121 1.00 97.50 166 PHE A N 1
ATOM 1305 C CA . PHE A 1 166 ? 11.500 -7.972 -9.609 1.00 97.50 166 PHE A CA 1
ATOM 1306 C C . PHE A 1 166 ? 12.629 -7.955 -8.581 1.00 97.50 166 PHE A C 1
ATOM 1308 O O . PHE A 1 166 ? 12.738 -7.012 -7.800 1.00 97.50 166 PHE A O 1
ATOM 1315 N N . ARG A 1 167 ? 13.509 -8.963 -8.609 1.00 95.12 167 ARG A N 1
ATOM 1316 C CA . ARG A 1 167 ? 14.765 -8.976 -7.843 1.00 95.12 167 ARG A CA 1
ATOM 1317 C C . ARG A 1 167 ? 15.720 -7.931 -8.414 1.00 95.12 167 ARG A C 1
ATOM 1319 O O . ARG A 1 167 ? 16.645 -8.238 -9.163 1.00 95.12 167 ARG A O 1
ATOM 1326 N N . LEU A 1 168 ? 15.452 -6.679 -8.072 1.00 95.12 168 LEU A N 1
ATOM 1327 C CA . LEU A 1 168 ? 16.107 -5.506 -8.621 1.00 95.12 168 LEU A CA 1
ATOM 1328 C C . LEU A 1 168 ? 16.608 -4.624 -7.472 1.00 95.12 168 LEU A C 1
ATOM 1330 O O . LEU A 1 168 ? 15.998 -3.607 -7.142 1.00 95.12 168 LEU A O 1
ATOM 1334 N N . PRO A 1 169 ? 17.694 -5.036 -6.795 1.00 92.31 169 PRO A N 1
ATOM 1335 C CA . PRO A 1 169 ? 18.168 -4.350 -5.607 1.00 92.31 169 PRO A CA 1
ATOM 1336 C C . PRO A 1 169 ? 18.649 -2.938 -5.949 1.00 92.31 169 PRO A C 1
ATOM 1338 O O . PRO A 1 169 ? 19.441 -2.732 -6.869 1.00 92.31 169 PRO A O 1
ATOM 1341 N N . ARG A 1 170 ? 18.217 -1.960 -5.156 1.00 92.81 170 ARG A N 1
ATOM 1342 C CA . ARG A 1 170 ? 18.530 -0.537 -5.355 1.00 92.81 170 ARG A CA 1
ATOM 1343 C C . ARG A 1 170 ? 18.908 0.163 -4.050 1.00 92.81 170 ARG A C 1
ATOM 1345 O O . ARG A 1 170 ? 18.799 -0.406 -2.961 1.00 92.81 170 ARG A O 1
ATOM 1352 N N . GLY A 1 171 ? 19.321 1.427 -4.156 1.00 87.81 171 GLY A N 1
ATOM 1353 C CA . GLY A 1 171 ? 19.649 2.266 -3.003 1.00 87.81 171 GLY A CA 1
ATOM 1354 C C . GLY A 1 171 ? 20.705 1.613 -2.104 1.00 87.81 171 GLY A C 1
ATOM 1355 O O . GLY A 1 171 ? 21.797 1.274 -2.571 1.00 87.81 171 GLY A O 1
ATOM 1356 N N . ARG A 1 172 ? 20.352 1.421 -0.823 1.00 81.56 172 ARG A N 1
ATOM 1357 C CA . ARG A 1 172 ? 21.196 0.819 0.230 1.00 81.56 172 ARG A CA 1
ATOM 1358 C C . ARG A 1 172 ? 21.115 -0.710 0.326 1.00 81.56 172 ARG A C 1
ATOM 1360 O O . ARG A 1 172 ? 21.663 -1.277 1.267 1.00 81.56 172 ARG A O 1
ATOM 1367 N N . HIS A 1 173 ? 20.416 -1.385 -0.585 1.00 86.81 173 HIS A N 1
ATOM 1368 C CA . HIS A 1 173 ? 20.361 -2.843 -0.554 1.00 86.81 173 HIS A CA 1
ATOM 1369 C C . HIS A 1 173 ? 21.784 -3.430 -0.691 1.00 86.81 173 HIS A C 1
ATOM 1371 O O . HIS A 1 173 ? 22.527 -2.977 -1.562 1.00 86.81 173 HIS A O 1
ATOM 1377 N N . PRO A 1 174 ? 22.189 -4.435 0.112 1.00 84.75 174 PRO A N 1
ATOM 1378 C CA . PRO A 1 174 ? 23.564 -4.961 0.113 1.00 84.75 174 PRO A CA 1
ATOM 1379 C C . PRO A 1 174 ? 23.993 -5.577 -1.226 1.00 84.75 174 PRO A C 1
ATOM 1381 O O . PRO A 1 174 ? 25.181 -5.709 -1.502 1.00 84.75 174 PRO A O 1
ATOM 1384 N N . HIS A 1 175 ? 23.022 -5.948 -2.061 1.00 89.38 175 HIS A N 1
ATOM 1385 C CA . HIS A 1 175 ? 23.241 -6.473 -3.411 1.00 89.38 175 HIS A CA 1
ATOM 1386 C C . HIS A 1 175 ? 23.001 -5.439 -4.523 1.00 89.38 175 HIS A C 1
ATOM 1388 O O . HIS A 1 175 ? 22.986 -5.805 -5.693 1.00 89.38 175 HIS A O 1
ATOM 1394 N N . ALA A 1 176 ? 22.783 -4.161 -4.188 1.00 91.81 176 ALA A N 1
ATOM 1395 C CA . ALA A 1 176 ? 22.604 -3.117 -5.191 1.00 91.81 176 ALA A CA 1
ATOM 1396 C C . ALA A 1 176 ? 23.935 -2.793 -5.883 1.00 91.81 176 ALA A C 1
ATOM 1398 O O . ALA A 1 176 ? 24.906 -2.390 -5.239 1.00 91.81 176 ALA A O 1
ATOM 1399 N N . THR A 1 177 ? 23.943 -2.915 -7.205 1.00 93.56 177 THR A N 1
ATOM 1400 C CA . THR A 1 177 ? 25.051 -2.548 -8.091 1.00 93.56 177 THR A CA 1
ATOM 1401 C C . THR A 1 177 ? 24.652 -1.341 -8.934 1.00 93.56 177 THR A C 1
ATOM 1403 O O . THR A 1 177 ? 23.481 -0.959 -8.967 1.00 93.56 177 THR A O 1
ATOM 1406 N N . ASP A 1 178 ? 25.598 -0.734 -9.644 1.00 94.06 178 ASP A N 1
ATOM 1407 C CA . ASP A 1 178 ? 25.260 0.362 -10.557 1.00 94.06 178 ASP A CA 1
ATOM 1408 C C . ASP A 1 178 ? 24.368 -0.121 -11.701 1.00 94.06 178 ASP A C 1
ATOM 1410 O O . ASP A 1 178 ? 23.402 0.556 -12.040 1.00 94.06 178 ASP A O 1
ATOM 1414 N N . ALA A 1 179 ? 24.594 -1.340 -12.198 1.00 94.88 179 ALA A N 1
ATOM 1415 C CA . ALA A 1 179 ? 23.729 -1.965 -13.192 1.00 94.88 179 ALA A CA 1
ATOM 1416 C C . ALA A 1 179 ? 22.280 -2.104 -12.690 1.00 94.88 179 ALA A C 1
ATOM 1418 O O . ALA A 1 179 ? 21.349 -1.688 -13.376 1.00 94.88 179 ALA A O 1
ATOM 1419 N N . THR A 1 180 ? 22.067 -2.608 -11.467 1.00 95.75 180 THR A N 1
ATOM 1420 C CA . THR A 1 180 ? 20.703 -2.764 -10.928 1.00 95.75 180 THR A CA 1
ATOM 1421 C C . THR A 1 180 ? 20.045 -1.421 -10.608 1.00 95.75 180 THR A C 1
ATOM 1423 O O . THR A 1 180 ? 18.836 -1.283 -10.784 1.00 95.75 180 THR A O 1
ATOM 1426 N N . ARG A 1 181 ? 20.816 -0.403 -10.198 1.00 95.25 181 ARG A N 1
ATOM 1427 C CA . ARG A 1 181 ? 20.308 0.969 -10.016 1.00 95.25 181 ARG A CA 1
ATOM 1428 C C . ARG A 1 181 ? 19.887 1.604 -11.339 1.00 95.25 181 ARG A C 1
ATOM 1430 O O . ARG A 1 181 ? 18.827 2.219 -11.381 1.00 95.25 181 ARG A O 1
ATOM 1437 N N . GLN A 1 182 ? 20.678 1.439 -12.400 1.00 95.50 182 GLN A N 1
ATOM 1438 C CA . GLN A 1 182 ? 20.344 1.952 -13.731 1.00 95.50 182 GLN A CA 1
ATOM 1439 C C . GLN A 1 182 ? 19.122 1.245 -14.318 1.00 95.50 182 GLN A C 1
ATOM 1441 O O . GLN A 1 182 ? 18.210 1.911 -14.796 1.00 95.50 182 GLN A O 1
ATOM 1446 N N . ALA A 1 183 ? 19.044 -0.081 -14.196 1.00 96.69 183 ALA A N 1
ATOM 1447 C CA . ALA A 1 183 ? 17.867 -0.844 -14.599 1.00 96.69 183 ALA A CA 1
ATOM 1448 C C . ALA A 1 183 ? 16.605 -0.408 -13.829 1.00 96.69 183 ALA A C 1
ATOM 1450 O O . ALA A 1 183 ? 15.550 -0.208 -14.429 1.00 96.69 183 ALA A O 1
ATOM 1451 N N . TRP A 1 184 ? 16.706 -0.188 -12.511 1.00 97.12 184 TRP A N 1
ATOM 1452 C CA . TRP A 1 184 ? 15.592 0.353 -11.724 1.00 97.12 184 TRP A CA 1
ATOM 1453 C C . TRP A 1 184 ? 15.180 1.749 -12.199 1.00 97.12 184 TRP A C 1
ATOM 1455 O O . TRP A 1 184 ? 13.992 1.995 -12.398 1.00 97.12 184 TRP A O 1
ATOM 1465 N N . LEU A 1 185 ? 16.149 2.643 -12.422 1.00 96.44 185 LEU A N 1
ATOM 1466 C CA . LEU A 1 185 ? 15.895 4.004 -12.892 1.00 96.44 185 LEU A CA 1
ATOM 1467 C C . LEU A 1 185 ? 15.239 4.005 -14.278 1.00 96.44 185 LEU A C 1
ATOM 1469 O O . LEU A 1 185 ? 14.298 4.757 -14.505 1.00 96.44 185 LEU A O 1
ATOM 1473 N N . GLN A 1 186 ? 15.683 3.129 -15.182 1.00 97.00 186 GLN A N 1
ATOM 1474 C CA . GLN A 1 186 ? 15.069 2.942 -16.493 1.00 97.00 186 GLN A CA 1
ATOM 1475 C C . GLN A 1 186 ? 13.589 2.559 -16.359 1.00 97.00 186 GLN A C 1
ATOM 1477 O O . GLN A 1 186 ? 12.743 3.205 -16.973 1.00 97.00 186 GLN A O 1
ATOM 1482 N N . LEU A 1 187 ? 13.256 1.558 -15.533 1.00 98.19 187 LEU A N 1
ATOM 1483 C CA . LEU A 1 187 ? 11.859 1.167 -15.302 1.00 98.19 187 LEU A CA 1
ATOM 1484 C C . LEU A 1 187 ? 11.042 2.298 -14.677 1.00 98.19 187 LEU A C 1
ATOM 1486 O O . LEU A 1 187 ? 9.924 2.559 -15.111 1.00 98.19 187 LEU A O 1
ATOM 1490 N N . HIS A 1 188 ? 11.601 2.982 -13.680 1.00 97.56 188 HIS A N 1
ATOM 1491 C CA . HIS A 1 188 ? 10.923 4.073 -12.993 1.00 97.56 188 HIS A CA 1
ATOM 1492 C C . HIS A 1 188 ? 10.649 5.265 -13.926 1.00 97.56 188 HIS A C 1
ATOM 1494 O O . HIS A 1 188 ? 9.553 5.816 -13.907 1.00 97.56 188 HIS A O 1
ATOM 1500 N N . ASN A 1 189 ? 11.584 5.605 -14.815 1.00 97.56 189 ASN A N 1
ATOM 1501 C CA . ASN A 1 189 ? 11.385 6.656 -15.814 1.00 97.56 189 ASN A CA 1
ATOM 1502 C C . ASN A 1 189 ? 10.272 6.300 -16.810 1.00 97.56 189 ASN A C 1
ATOM 1504 O O . ASN A 1 189 ? 9.450 7.154 -17.138 1.00 97.56 189 ASN A O 1
ATOM 1508 N N . ILE A 1 190 ? 10.210 5.045 -17.274 1.00 98.44 190 ILE A N 1
ATOM 1509 C CA . ILE A 1 190 ? 9.120 4.586 -18.152 1.00 98.44 190 ILE A CA 1
ATOM 1510 C C . ILE A 1 190 ? 7.781 4.607 -17.412 1.00 98.44 190 ILE A C 1
ATOM 1512 O O . ILE A 1 190 ? 6.784 5.055 -17.978 1.00 98.44 190 ILE A O 1
ATOM 1516 N N . PHE A 1 191 ? 7.763 4.186 -16.148 1.00 98.19 191 PHE A N 1
ATOM 1517 C CA . PHE A 1 191 ? 6.579 4.248 -15.298 1.00 98.19 191 PHE A CA 1
ATOM 1518 C C . PHE A 1 191 ? 6.072 5.686 -15.139 1.00 98.19 191 PHE A C 1
ATOM 1520 O O . PHE A 1 191 ? 4.900 5.952 -15.401 1.00 98.19 191 PHE A O 1
ATOM 1527 N N . ALA A 1 192 ? 6.955 6.623 -14.783 1.00 97.50 192 ALA A N 1
ATOM 1528 C CA . ALA A 1 192 ? 6.620 8.035 -14.614 1.00 97.50 192 ALA A CA 1
ATOM 1529 C C . ALA A 1 192 ? 6.139 8.677 -15.926 1.00 97.50 192 ALA A C 1
ATOM 1531 O O . ALA A 1 192 ? 5.151 9.409 -15.930 1.00 97.50 192 ALA A O 1
ATOM 1532 N N . ALA A 1 193 ? 6.765 8.344 -17.060 1.00 98.06 193 ALA A N 1
ATOM 1533 C CA . ALA A 1 193 ? 6.339 8.820 -18.378 1.00 98.06 193 ALA A CA 1
ATOM 1534 C C . ALA A 1 193 ? 4.950 8.301 -18.799 1.00 98.06 193 ALA A C 1
ATOM 1536 O O . ALA A 1 193 ? 4.307 8.902 -19.655 1.00 98.06 193 ALA A O 1
ATOM 1537 N N . ASN A 1 194 ? 4.484 7.199 -18.203 1.00 98.31 194 ASN A N 1
ATOM 1538 C CA . ASN A 1 194 ? 3.177 6.596 -18.467 1.00 98.31 194 ASN A CA 1
ATOM 1539 C C . ASN A 1 194 ? 2.246 6.689 -17.248 1.00 98.31 194 ASN A C 1
ATOM 1541 O O . ASN A 1 194 ? 1.327 5.882 -17.103 1.00 98.31 194 ASN A O 1
ATOM 1545 N N . LEU A 1 195 ? 2.461 7.651 -16.346 1.00 97.06 195 LEU A N 1
ATOM 1546 C CA . LEU A 1 195 ? 1.688 7.788 -15.107 1.00 97.06 195 LEU A CA 1
ATOM 1547 C C . LEU A 1 195 ? 0.183 7.966 -15.362 1.00 97.06 195 LEU A C 1
ATOM 1549 O O . LEU A 1 195 ? -0.651 7.415 -14.640 1.00 97.06 195 LEU A O 1
ATOM 1553 N N . HIS A 1 196 ? -0.155 8.689 -16.429 1.00 97.44 196 HIS A N 1
ATOM 1554 C CA . HIS A 1 196 ? -1.530 9.049 -16.777 1.00 97.44 196 HIS A CA 1
ATOM 1555 C C . HIS A 1 196 ? -2.109 8.273 -17.955 1.00 97.44 196 HIS A C 1
ATOM 1557 O O . HIS A 1 196 ? -3.294 8.396 -18.241 1.00 97.44 196 HIS A O 1
ATOM 1563 N N . SER A 1 197 ? -1.301 7.452 -18.621 1.00 98.00 197 SER A N 1
ATOM 1564 C CA . SER A 1 197 ? -1.721 6.667 -19.781 1.00 98.00 197 SER A CA 1
ATOM 1565 C C . SER A 1 197 ? -2.784 5.623 -19.428 1.00 98.00 197 SER A C 1
ATOM 1567 O O . SER A 1 197 ? -2.913 5.195 -18.275 1.00 98.00 197 SER A O 1
ATOM 1569 N N . ASP A 1 198 ? -3.524 5.169 -20.438 1.00 98.12 198 ASP A N 1
ATOM 1570 C CA . ASP A 1 198 ? -4.428 4.033 -20.290 1.00 98.12 198 ASP A CA 1
ATOM 1571 C C . ASP A 1 198 ? -3.657 2.737 -19.966 1.00 98.12 198 ASP A C 1
ATOM 1573 O O . ASP A 1 198 ? -2.429 2.649 -20.096 1.00 98.12 198 ASP A O 1
ATOM 1577 N N . PHE A 1 199 ? -4.396 1.715 -19.533 1.00 97.50 199 PHE A N 1
ATOM 1578 C CA . PHE A 1 199 ? -3.825 0.439 -19.108 1.00 97.50 199 PHE A CA 1
ATOM 1579 C C . PHE A 1 199 ? -3.006 -0.252 -20.209 1.00 97.50 199 PHE A C 1
ATOM 1581 O O . PHE A 1 199 ? -1.891 -0.698 -19.943 1.00 97.50 199 PHE A O 1
ATOM 1588 N N . ALA A 1 200 ? -3.516 -0.324 -21.441 1.00 98.19 200 ALA A N 1
ATOM 1589 C CA . ALA A 1 200 ? -2.851 -1.044 -22.524 1.00 98.19 200 ALA A CA 1
ATOM 1590 C C . ALA A 1 200 ? -1.528 -0.368 -22.910 1.00 98.19 200 ALA A C 1
ATOM 1592 O O . ALA A 1 200 ? -0.501 -1.042 -23.038 1.00 98.19 200 ALA A O 1
ATOM 1593 N N . THR A 1 201 ? -1.533 0.962 -23.016 1.00 98.62 201 THR A N 1
ATOM 1594 C CA . THR A 1 201 ? -0.341 1.768 -23.303 1.00 98.62 201 THR A CA 1
ATOM 1595 C C . THR A 1 201 ? 0.715 1.610 -22.208 1.00 98.62 201 THR A C 1
ATOM 1597 O O . THR A 1 201 ? 1.872 1.295 -22.506 1.00 98.62 201 THR A O 1
ATOM 1600 N N . ALA A 1 202 ? 0.323 1.757 -20.937 1.00 98.56 202 ALA A N 1
ATOM 1601 C CA . ALA A 1 202 ? 1.242 1.634 -19.808 1.00 98.56 202 ALA A CA 1
ATOM 1602 C C . ALA A 1 202 ? 1.852 0.223 -19.715 1.00 98.56 202 ALA A C 1
ATOM 1604 O O . ALA A 1 202 ? 3.066 0.082 -19.557 1.00 98.56 202 ALA A O 1
ATOM 1605 N N . VAL A 1 203 ? 1.039 -0.828 -19.879 1.00 98.56 203 VAL A N 1
ATOM 1606 C CA . VAL A 1 203 ? 1.511 -2.223 -19.859 1.00 98.56 203 VAL A CA 1
ATOM 1607 C C . VAL A 1 203 ? 2.484 -2.486 -21.003 1.00 98.56 203 VAL A C 1
ATOM 1609 O O . VAL A 1 203 ? 3.549 -3.061 -20.774 1.00 98.56 203 VAL A O 1
ATOM 1612 N N . ALA A 1 204 ? 2.162 -2.056 -22.225 1.00 98.75 204 ALA A N 1
ATOM 1613 C CA . ALA A 1 204 ? 3.029 -2.256 -23.383 1.00 98.75 204 ALA A CA 1
ATOM 1614 C C . ALA A 1 204 ? 4.390 -1.562 -23.206 1.00 98.75 204 ALA A C 1
ATOM 1616 O O . ALA A 1 204 ? 5.431 -2.160 -23.499 1.00 98.75 204 ALA A O 1
ATOM 1617 N N . ALA A 1 205 ? 4.395 -0.329 -22.689 1.00 98.69 205 ALA A N 1
ATOM 1618 C CA . ALA A 1 205 ? 5.617 0.416 -22.398 1.00 98.69 205 ALA A CA 1
ATOM 1619 C C . ALA A 1 205 ? 6.464 -0.285 -21.326 1.00 98.69 205 ALA A C 1
ATOM 1621 O O . ALA A 1 205 ? 7.655 -0.530 -21.539 1.00 98.69 205 ALA A O 1
ATOM 1622 N N . MET A 1 206 ? 5.844 -0.680 -20.211 1.00 98.62 206 MET A N 1
ATOM 1623 C CA . MET A 1 206 ? 6.537 -1.357 -19.117 1.00 98.62 206 MET A CA 1
ATOM 1624 C C . MET A 1 206 ? 7.078 -2.728 -19.524 1.00 98.62 206 MET A C 1
ATOM 1626 O O . MET A 1 206 ? 8.229 -3.040 -19.229 1.00 98.62 206 MET A O 1
ATOM 1630 N N . ARG A 1 207 ? 6.302 -3.542 -20.251 1.00 98.38 207 ARG A N 1
ATOM 1631 C CA . ARG A 1 207 ? 6.767 -4.850 -20.740 1.00 98.38 207 ARG A CA 1
ATOM 1632 C C . ARG A 1 207 ? 7.935 -4.725 -21.705 1.00 98.38 207 ARG A C 1
ATOM 1634 O O . ARG A 1 207 ? 8.890 -5.489 -21.591 1.00 98.38 207 ARG A O 1
ATOM 1641 N N . ARG A 1 208 ? 7.895 -3.745 -22.615 1.00 98.44 208 ARG A N 1
ATOM 1642 C CA . ARG A 1 208 ? 9.023 -3.455 -23.510 1.00 98.44 208 ARG A CA 1
ATOM 1643 C C . ARG A 1 208 ? 10.270 -3.075 -22.715 1.00 98.44 208 ARG A C 1
ATOM 1645 O O . ARG A 1 208 ? 11.340 -3.598 -22.999 1.00 98.44 208 ARG A O 1
ATOM 1652 N N . ALA A 1 209 ? 10.127 -2.205 -21.716 1.00 98.25 209 ALA A N 1
ATOM 1653 C CA . ALA A 1 209 ? 11.239 -1.794 -20.866 1.00 98.25 209 ALA A CA 1
ATOM 1654 C C . ALA A 1 209 ? 11.843 -2.989 -20.112 1.00 98.25 209 ALA A C 1
ATOM 1656 O O . ALA A 1 209 ? 13.051 -3.200 -20.178 1.00 98.25 209 ALA A O 1
ATOM 1657 N N . VAL A 1 210 ? 11.007 -3.822 -19.485 1.00 98.06 210 VAL A N 1
ATOM 1658 C CA . VAL A 1 210 ? 11.438 -5.047 -18.791 1.00 98.06 210 VAL A CA 1
ATOM 1659 C C . VAL A 1 210 ? 12.187 -5.997 -19.729 1.00 98.06 210 VAL A C 1
ATOM 1661 O O . VAL A 1 210 ? 13.235 -6.507 -19.348 1.00 98.06 210 VAL A O 1
ATOM 1664 N N . ALA A 1 211 ? 11.697 -6.202 -20.954 1.00 97.69 211 ALA A N 1
ATOM 1665 C CA . ALA A 1 211 ? 12.323 -7.097 -21.930 1.00 97.69 211 ALA A CA 1
ATOM 1666 C C . ALA A 1 211 ? 13.697 -6.617 -22.433 1.00 97.69 211 ALA A C 1
ATOM 1668 O O . ALA A 1 211 ? 14.440 -7.411 -22.998 1.00 97.69 211 ALA A O 1
ATOM 1669 N N . THR A 1 212 ? 14.033 -5.335 -22.254 1.00 97.31 212 THR A N 1
ATOM 1670 C CA . THR A 1 212 ? 15.329 -4.767 -22.676 1.00 97.31 212 THR A CA 1
ATOM 1671 C C . THR A 1 212 ? 16.414 -4.843 -21.601 1.00 97.31 212 THR A C 1
ATOM 1673 O O . THR A 1 212 ? 17.562 -4.498 -21.873 1.00 97.31 212 THR A O 1
ATOM 1676 N N . ILE A 1 213 ? 16.059 -5.238 -20.375 1.00 97.19 213 ILE A N 1
ATOM 1677 C CA . ILE A 1 213 ? 16.994 -5.275 -19.249 1.00 97.19 213 ILE A CA 1
ATOM 1678 C C . ILE A 1 213 ? 17.728 -6.615 -19.240 1.00 97.19 213 ILE A C 1
ATOM 1680 O O . ILE A 1 213 ? 17.106 -7.671 -19.144 1.00 97.19 213 ILE A O 1
ATOM 1684 N N . GLU A 1 214 ? 19.058 -6.539 -19.279 1.00 93.00 214 GLU A N 1
ATOM 1685 C CA . GLU A 1 214 ? 19.959 -7.689 -19.252 1.00 93.00 214 GLU A CA 1
ATOM 1686 C C . GLU A 1 214 ? 20.771 -7.735 -17.943 1.00 93.00 214 GLU A C 1
ATOM 1688 O O . GLU A 1 214 ? 21.345 -6.714 -17.542 1.00 93.00 214 GLU A O 1
ATOM 1693 N N . PRO A 1 215 ? 20.872 -8.902 -17.275 1.00 92.75 215 PRO A N 1
ATOM 1694 C CA . PRO A 1 215 ? 20.172 -10.159 -17.577 1.00 92.75 215 PRO A CA 1
ATOM 1695 C C . PRO A 1 215 ? 18.652 -10.068 -17.312 1.00 92.75 215 PRO A C 1
ATOM 1697 O O . PRO A 1 215 ? 18.228 -9.184 -16.558 1.00 92.75 215 PRO A O 1
ATOM 1700 N N . PRO A 1 216 ? 17.834 -11.005 -17.844 1.00 95.44 216 PRO A N 1
ATOM 1701 C CA . PRO A 1 216 ? 16.389 -10.996 -17.644 1.00 95.44 216 PRO A CA 1
ATOM 1702 C C . PRO A 1 216 ? 15.999 -10.932 -16.165 1.00 95.44 216 PRO A C 1
ATOM 1704 O O . PRO A 1 216 ? 16.504 -11.684 -15.324 1.00 95.44 216 PRO A O 1
ATOM 1707 N N . LEU A 1 217 ? 15.063 -10.036 -15.848 1.00 96.19 217 LEU A N 1
ATOM 1708 C CA . LEU A 1 217 ? 14.623 -9.810 -14.477 1.00 96.19 217 LEU A CA 1
ATOM 1709 C C . LEU A 1 217 ? 13.875 -11.023 -13.915 1.00 96.19 217 LEU A C 1
ATOM 1711 O O . LEU A 1 217 ? 12.857 -11.462 -14.449 1.00 96.19 217 LEU A O 1
ATOM 1715 N N . SER A 1 218 ? 14.333 -11.518 -12.767 1.00 95.69 218 SER A N 1
ATOM 1716 C CA . SER A 1 218 ? 13.605 -12.528 -11.994 1.00 95.69 218 SER A CA 1
ATOM 1717 C C . SER A 1 218 ? 12.570 -11.874 -11.076 1.00 95.69 218 SER A C 1
ATOM 1719 O O . SER A 1 218 ? 12.731 -10.732 -10.648 1.00 95.69 218 SER A O 1
ATOM 1721 N N . ARG A 1 219 ? 11.485 -12.593 -10.771 1.00 95.94 219 ARG A N 1
ATOM 1722 C CA . ARG A 1 219 ? 10.419 -12.121 -9.870 1.00 95.94 219 ARG A CA 1
ATOM 1723 C C . ARG A 1 219 ? 10.922 -11.996 -8.433 1.00 95.94 219 ARG A C 1
ATOM 1725 O O . ARG A 1 219 ? 11.606 -12.895 -7.950 1.00 95.94 219 ARG A O 1
ATOM 1732 N N . CYS A 1 220 ? 10.542 -10.910 -7.766 1.00 94.44 220 CYS A N 1
ATOM 1733 C CA . CYS A 1 220 ? 10.813 -10.685 -6.348 1.00 94.44 220 CYS A CA 1
ATOM 1734 C C . CYS A 1 220 ? 9.973 -11.629 -5.479 1.00 94.44 220 CYS A C 1
ATOM 1736 O O . CYS A 1 220 ? 8.753 -11.664 -5.612 1.00 94.44 220 CYS A O 1
ATOM 1738 N N . ASP A 1 221 ? 10.613 -12.362 -4.575 1.00 93.38 221 ASP A N 1
ATOM 1739 C CA . ASP A 1 221 ? 9.975 -13.286 -3.631 1.00 93.38 221 ASP A CA 1
ATOM 1740 C C . ASP A 1 221 ? 10.481 -13.128 -2.185 1.00 93.38 221 ASP A C 1
ATOM 1742 O O . ASP A 1 221 ? 10.083 -13.885 -1.304 1.00 93.38 221 ASP A O 1
ATOM 1746 N N . ASP A 1 222 ? 11.318 -12.123 -1.927 1.00 89.94 222 ASP A N 1
ATOM 1747 C CA . ASP A 1 222 ? 12.008 -11.890 -0.657 1.00 89.94 222 ASP A CA 1
ATOM 1748 C C . ASP A 1 222 ? 11.725 -10.505 -0.054 1.00 89.94 222 ASP A C 1
ATOM 1750 O O . ASP A 1 222 ? 12.322 -10.128 0.954 1.00 89.94 222 ASP A O 1
ATOM 1754 N N . TYR A 1 223 ? 10.793 -9.736 -0.620 1.00 91.75 223 TYR A N 1
ATOM 1755 C CA . TYR A 1 223 ? 10.296 -8.529 0.032 1.00 91.75 223 TYR A CA 1
ATOM 1756 C C . TYR A 1 223 ? 9.150 -8.859 0.976 1.00 91.75 223 TYR A C 1
ATOM 1758 O O . TYR A 1 223 ? 8.217 -9.576 0.630 1.00 91.75 223 TYR A O 1
ATOM 1766 N N . LEU A 1 224 ? 9.197 -8.270 2.169 1.00 95.31 224 LEU A N 1
ATOM 1767 C CA . LEU A 1 224 ? 8.047 -8.214 3.058 1.00 95.31 224 LEU A CA 1
ATOM 1768 C C . LEU A 1 224 ? 6.989 -7.271 2.476 1.00 95.31 224 LEU A C 1
ATOM 1770 O O . LEU A 1 224 ? 7.279 -6.097 2.231 1.00 95.31 224 LEU A O 1
ATOM 1774 N N . HIS A 1 225 ? 5.761 -7.751 2.367 1.00 97.50 225 HIS A N 1
ATOM 1775 C CA . HIS A 1 225 ? 4.602 -6.994 1.906 1.00 97.50 225 HIS A CA 1
ATOM 1776 C C . HIS A 1 225 ? 3.514 -6.970 2.980 1.00 97.50 225 HIS A C 1
ATOM 1778 O O . HIS A 1 225 ? 3.419 -7.900 3.777 1.00 97.50 225 HIS A O 1
ATOM 1784 N N . ALA A 1 226 ? 2.694 -5.921 2.991 1.00 97.81 226 ALA A N 1
ATOM 1785 C CA . ALA A 1 226 ? 1.463 -5.826 3.769 1.00 97.81 226 ALA A CA 1
ATOM 1786 C C . ALA A 1 226 ? 0.272 -5.780 2.812 1.00 97.81 226 ALA A C 1
ATOM 1788 O O . ALA A 1 226 ? 0.023 -4.762 2.162 1.00 97.81 226 ALA A O 1
ATOM 1789 N N . VAL A 1 227 ? -0.455 -6.888 2.734 1.00 98.31 227 VAL A N 1
ATOM 1790 C CA . VAL A 1 227 ? -1.639 -7.059 1.896 1.00 98.31 227 VAL A CA 1
ATOM 1791 C C . VAL A 1 227 ? -2.887 -6.971 2.759 1.00 98.31 227 VAL A C 1
ATOM 1793 O O . VAL A 1 227 ? -2.962 -7.600 3.811 1.00 98.31 227 VAL A O 1
ATOM 1796 N N . VAL A 1 228 ? -3.874 -6.209 2.299 1.00 98.50 228 VAL A N 1
ATOM 1797 C CA . VAL A 1 228 ? -5.186 -6.078 2.931 1.00 98.50 228 VAL A CA 1
ATOM 1798 C C . VAL A 1 228 ? -6.252 -6.531 1.942 1.00 98.50 228 VAL A C 1
ATOM 1800 O O . VAL A 1 228 ? -6.336 -6.017 0.827 1.00 98.50 228 VAL A O 1
ATOM 1803 N N . GLY A 1 229 ? -7.057 -7.502 2.356 1.00 98.31 229 GLY A N 1
ATOM 1804 C CA . GLY A 1 229 ? -8.266 -7.952 1.678 1.00 98.31 229 GLY A CA 1
ATOM 1805 C C . GLY A 1 229 ? -9.497 -7.733 2.555 1.00 98.31 229 GLY A C 1
ATOM 1806 O O . GLY A 1 229 ? -9.384 -7.540 3.765 1.00 98.31 229 GLY A O 1
ATOM 1807 N N . ILE A 1 230 ? -10.679 -7.769 1.945 1.00 97.69 230 ILE A N 1
ATOM 1808 C CA . ILE A 1 230 ? -11.959 -7.740 2.661 1.00 97.69 230 ILE A CA 1
ATOM 1809 C C . ILE A 1 230 ? -12.815 -8.894 2.137 1.00 97.69 230 ILE A C 1
ATOM 1811 O O . ILE A 1 230 ? -12.954 -9.070 0.923 1.00 97.69 230 ILE A O 1
ATOM 1815 N N . ARG A 1 231 ? -13.358 -9.688 3.059 1.00 96.75 231 ARG A N 1
ATOM 1816 C CA . ARG A 1 231 ? -14.327 -10.752 2.774 1.00 96.75 231 ARG A CA 1
ATOM 1817 C C . ARG A 1 231 ? -15.725 -10.178 2.549 1.00 96.75 231 ARG A C 1
ATOM 1819 O O . ARG A 1 231 ? -16.017 -9.046 2.925 1.00 96.75 231 ARG A O 1
ATOM 1826 N N . GLU A 1 232 ? -16.615 -10.985 1.983 1.00 94.38 232 GLU A N 1
ATOM 1827 C CA . GLU A 1 232 ? -18.017 -10.600 1.771 1.00 94.38 232 GLU A CA 1
ATOM 1828 C C . GLU A 1 232 ? -18.751 -10.265 3.083 1.00 94.38 232 GLU A C 1
ATOM 1830 O O . GLU A 1 232 ? -19.536 -9.318 3.126 1.00 94.38 232 GLU A O 1
ATOM 1835 N N . ASP A 1 233 ? -18.422 -10.965 4.175 1.00 94.62 233 ASP A N 1
ATOM 1836 C CA . ASP A 1 233 ? -18.955 -10.708 5.522 1.00 94.62 233 ASP A CA 1
ATOM 1837 C C . ASP A 1 233 ? -18.451 -9.389 6.152 1.00 94.62 233 ASP A C 1
ATOM 1839 O O . ASP A 1 233 ? -18.958 -8.957 7.185 1.00 94.62 233 ASP A O 1
ATOM 1843 N N . GLY A 1 234 ? -17.488 -8.711 5.518 1.00 93.94 234 GLY A N 1
ATOM 1844 C CA . GLY A 1 234 ? -16.876 -7.475 6.003 1.00 93.94 234 GLY A CA 1
ATOM 1845 C C . GLY A 1 234 ? -15.627 -7.671 6.864 1.00 93.94 234 GLY A C 1
ATOM 1846 O O . GLY A 1 234 ? -15.004 -6.671 7.230 1.00 93.94 234 GLY A O 1
ATOM 1847 N N . THR A 1 235 ? -15.222 -8.914 7.135 1.00 96.12 235 THR A N 1
ATOM 1848 C CA . THR A 1 235 ? -13.974 -9.231 7.834 1.00 96.12 235 THR A CA 1
ATOM 1849 C C . THR A 1 235 ? -12.781 -8.736 7.027 1.00 96.12 235 THR A C 1
ATOM 1851 O O . THR A 1 235 ? -12.633 -9.042 5.837 1.00 96.12 235 THR A O 1
ATOM 1854 N N . ILE A 1 236 ? -11.894 -7.998 7.688 1.00 97.38 236 ILE A N 1
ATOM 1855 C CA . ILE A 1 236 ? -10.657 -7.502 7.084 1.00 97.38 236 ILE A CA 1
ATOM 1856 C C . ILE A 1 236 ? -9.575 -8.552 7.284 1.00 97.38 236 ILE A C 1
ATOM 1858 O O . ILE A 1 236 ? -9.310 -8.968 8.408 1.00 97.38 236 ILE A O 1
ATOM 1862 N N . VAL A 1 237 ? -8.927 -8.954 6.199 1.00 97.75 237 VAL A N 1
ATOM 1863 C CA . VAL A 1 237 ? -7.824 -9.913 6.209 1.00 97.75 237 VAL A CA 1
ATOM 1864 C C . VAL A 1 237 ? -6.533 -9.158 5.946 1.00 97.75 237 VAL A C 1
ATOM 1866 O O . VAL A 1 237 ? -6.354 -8.603 4.863 1.00 97.75 237 VAL A O 1
ATOM 1869 N N . CYS A 1 238 ? -5.619 -9.160 6.912 1.00 97.81 238 CYS A N 1
ATOM 1870 C CA . CYS A 1 238 ? -4.301 -8.559 6.757 1.00 97.81 238 CYS A CA 1
ATOM 1871 C C . CYS A 1 238 ? -3.229 -9.652 6.720 1.00 97.81 238 CYS A C 1
ATOM 1873 O O . CYS A 1 238 ? -3.142 -10.476 7.631 1.00 97.81 238 CYS A O 1
ATOM 1875 N N . ILE A 1 239 ? -2.400 -9.640 5.679 1.00 97.81 239 ILE A N 1
ATOM 1876 C CA . ILE A 1 239 ? -1.308 -10.591 5.458 1.00 97.81 239 ILE A CA 1
ATOM 1877 C C . ILE A 1 239 ? -0.000 -9.807 5.407 1.00 97.81 239 ILE A C 1
ATOM 1879 O O . ILE A 1 239 ? 0.173 -8.926 4.566 1.00 97.81 239 ILE A O 1
ATOM 1883 N N . TYR A 1 240 ? 0.936 -10.163 6.279 1.00 97.12 240 TYR A N 1
ATOM 1884 C CA . TYR A 1 240 ? 2.287 -9.621 6.315 1.00 97.12 240 TYR A CA 1
ATOM 1885 C C . TYR A 1 240 ? 3.282 -10.740 6.075 1.00 97.12 240 TYR A C 1
ATOM 1887 O O . TYR A 1 240 ? 3.584 -11.518 6.982 1.00 97.12 240 TYR A O 1
ATOM 1895 N N . ALA A 1 241 ? 3.782 -10.847 4.853 1.00 96.69 241 ALA A N 1
ATOM 1896 C CA . ALA A 1 241 ? 4.622 -11.973 4.482 1.00 96.69 241 ALA A CA 1
ATOM 1897 C C . ALA A 1 241 ? 5.666 -11.603 3.434 1.00 96.69 241 ALA A C 1
ATOM 1899 O O . ALA A 1 241 ?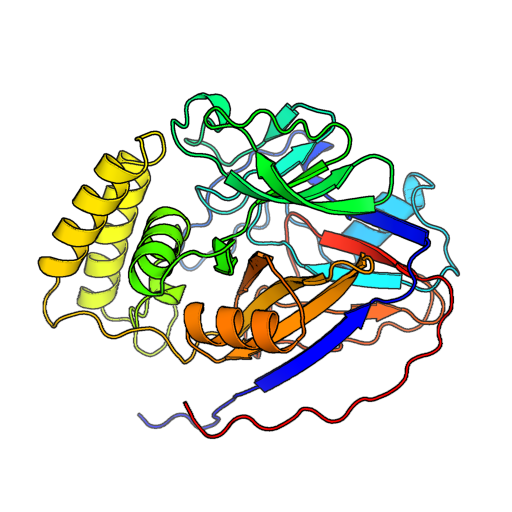 5.502 -10.638 2.685 1.00 96.69 241 ALA A O 1
ATOM 1900 N N . HIS A 1 242 ? 6.743 -12.387 3.410 1.00 95.69 242 HIS A N 1
ATOM 1901 C CA . HIS A 1 242 ? 7.661 -12.399 2.277 1.00 95.69 242 HIS A CA 1
ATOM 1902 C C . HIS A 1 242 ? 7.064 -13.241 1.157 1.00 95.69 242 HIS A C 1
ATOM 1904 O O . HIS A 1 242 ? 6.494 -14.300 1.421 1.00 95.69 242 HIS A O 1
ATOM 1910 N N . GLY A 1 243 ? 7.199 -12.784 -0.081 1.00 94.50 243 GLY A N 1
ATOM 1911 C CA . GLY A 1 243 ? 6.777 -13.560 -1.237 1.00 94.50 243 GLY A CA 1
ATOM 1912 C C . GLY A 1 243 ? 6.426 -12.692 -2.430 1.00 94.50 243 GLY A C 1
ATOM 1913 O O . GLY A 1 243 ? 6.418 -11.469 -2.358 1.00 94.50 243 GLY A O 1
ATOM 1914 N N . ARG A 1 244 ? 6.101 -13.350 -3.542 1.00 96.31 244 ARG A N 1
ATOM 1915 C CA . ARG A 1 244 ? 5.572 -12.676 -4.733 1.00 96.31 244 ARG A CA 1
ATOM 1916 C C . ARG A 1 244 ? 4.205 -12.080 -4.417 1.00 96.31 244 ARG A C 1
ATOM 1918 O O . ARG A 1 244 ? 3.368 -12.767 -3.828 1.00 96.31 244 ARG A O 1
ATOM 1925 N N . LEU A 1 245 ? 3.946 -10.860 -4.875 1.00 97.25 245 LEU A N 1
ATOM 1926 C CA . LEU A 1 245 ? 2.656 -10.185 -4.702 1.00 97.25 245 LEU A CA 1
ATOM 1927 C C . LEU A 1 245 ? 1.480 -11.057 -5.185 1.00 97.25 245 LEU A C 1
ATOM 1929 O O . LEU A 1 245 ? 0.485 -11.193 -4.481 1.00 97.25 245 LEU A O 1
ATOM 1933 N N . GLU A 1 246 ? 1.636 -11.747 -6.314 1.00 96.38 246 GLU A N 1
ATOM 1934 C CA . GLU A 1 246 ? 0.658 -12.682 -6.885 1.00 96.38 246 GLU A CA 1
ATOM 1935 C C . GLU A 1 246 ? 0.357 -13.859 -5.939 1.00 96.38 246 GLU A C 1
ATOM 1937 O O . GLU A 1 246 ? -0.789 -14.281 -5.782 1.00 96.38 246 GLU A O 1
ATOM 1942 N N . ALA A 1 247 ? 1.387 -14.391 -5.270 1.00 95.56 247 ALA A N 1
ATOM 1943 C CA . ALA A 1 247 ? 1.228 -15.484 -4.313 1.00 95.56 247 ALA A CA 1
ATOM 1944 C C . ALA A 1 247 ? 0.480 -15.024 -3.055 1.00 95.56 247 ALA A C 1
ATOM 1946 O O . ALA A 1 247 ? -0.389 -15.742 -2.557 1.00 95.56 247 ALA A O 1
ATOM 1947 N N . LEU A 1 248 ? 0.753 -13.805 -2.585 1.00 96.81 248 LEU A N 1
ATOM 1948 C CA . LEU A 1 248 ? 0.013 -13.196 -1.478 1.00 96.81 248 LEU A CA 1
ATOM 1949 C C . LEU A 1 248 ? -1.446 -12.907 -1.859 1.00 96.81 248 LEU A C 1
ATOM 1951 O O . LEU A 1 248 ? -2.346 -13.099 -1.044 1.00 96.81 248 LEU A O 1
ATOM 1955 N N . GLY A 1 249 ? -1.695 -12.543 -3.117 1.00 97.00 249 GLY A N 1
ATOM 1956 C CA . GLY A 1 249 ? -3.028 -12.465 -3.707 1.00 97.00 249 GLY A CA 1
ATOM 1957 C C . GLY A 1 249 ? -3.801 -13.778 -3.649 1.00 97.00 249 GLY A C 1
ATOM 1958 O O . GLY A 1 249 ? -4.925 -13.830 -3.144 1.00 97.00 249 GLY A O 1
ATOM 1959 N N . ARG A 1 250 ? -3.176 -14.873 -4.097 1.00 96.12 250 ARG A N 1
ATOM 1960 C CA . ARG A 1 250 ? -3.750 -16.225 -3.985 1.00 96.12 250 ARG A CA 1
ATOM 1961 C C . ARG A 1 250 ? -4.006 -16.620 -2.533 1.00 96.12 250 ARG A C 1
ATOM 1963 O O . ARG A 1 250 ? -5.039 -17.226 -2.246 1.00 96.12 250 ARG A O 1
ATOM 1970 N N . ARG A 1 251 ? -3.121 -16.234 -1.607 1.00 95.38 251 ARG A N 1
ATOM 1971 C CA . ARG A 1 251 ? -3.345 -16.451 -0.174 1.00 95.38 251 ARG A CA 1
ATOM 1972 C C . ARG A 1 251 ? -4.579 -15.694 0.318 1.00 95.38 251 ARG A C 1
ATOM 1974 O O . ARG A 1 251 ? -5.440 -16.321 0.931 1.00 95.38 251 ARG A O 1
ATOM 1981 N N . ALA A 1 252 ? -4.723 -14.411 -0.016 1.00 96.94 252 ALA A N 1
ATOM 1982 C CA . ALA A 1 252 ? -5.914 -13.628 0.318 1.00 96.94 252 ALA A CA 1
ATOM 1983 C C . ALA A 1 252 ? -7.195 -14.264 -0.249 1.00 96.94 252 ALA A C 1
ATOM 1985 O O . ALA A 1 252 ? -8.190 -14.384 0.465 1.00 96.94 252 ALA A O 1
ATOM 1986 N N . LYS A 1 253 ? -7.149 -14.764 -1.491 1.00 96.69 253 LYS A N 1
ATOM 1987 C CA . LYS A 1 253 ? -8.260 -15.502 -2.111 1.00 96.69 253 LYS A CA 1
ATOM 1988 C C . LYS A 1 253 ? -8.620 -16.764 -1.328 1.00 96.69 253 LYS A C 1
ATOM 1990 O O . LYS A 1 253 ? -9.791 -17.007 -1.058 1.00 96.69 253 LYS A O 1
ATOM 1995 N N . SER A 1 254 ? -7.622 -17.547 -0.908 1.00 95.44 254 SER A N 1
ATOM 1996 C CA . SER A 1 254 ? -7.842 -18.750 -0.087 1.00 95.44 254 SER A CA 1
ATOM 1997 C C . SER A 1 254 ? -8.415 -18.450 1.302 1.00 95.44 254 SER A C 1
ATOM 1999 O O . SER A 1 254 ? -9.018 -19.323 1.916 1.00 95.44 254 SER A O 1
ATOM 2001 N N . LEU A 1 255 ? -8.261 -17.210 1.774 1.00 95.38 255 LEU A N 1
ATOM 2002 C CA . LEU A 1 255 ? -8.864 -16.698 3.002 1.00 95.38 255 LEU A CA 1
ATOM 2003 C C . LEU A 1 255 ? -10.245 -16.066 2.757 1.00 95.38 255 LEU A C 1
ATOM 2005 O O . LEU A 1 255 ? -10.759 -15.409 3.655 1.00 95.38 255 LEU A O 1
ATOM 2009 N N . GLY A 1 256 ? -10.850 -16.243 1.578 1.00 96.12 256 GLY A N 1
ATOM 2010 C CA . GLY A 1 256 ? -12.213 -15.796 1.266 1.00 96.12 256 GLY A CA 1
ATOM 2011 C C . GLY A 1 256 ? -12.333 -14.365 0.732 1.00 96.12 256 GLY A C 1
ATOM 2012 O O . GLY A 1 256 ? -13.447 -13.876 0.561 1.00 96.12 256 GLY A O 1
ATOM 2013 N N . CYS A 1 257 ? -11.222 -13.672 0.468 1.00 97.56 257 CYS A N 1
ATOM 2014 C CA . CYS A 1 257 ? -11.264 -12.351 -0.160 1.00 97.56 257 CYS A CA 1
ATOM 2015 C C . CYS A 1 257 ? -11.532 -12.472 -1.667 1.00 97.56 257 CYS A C 1
ATOM 2017 O O . CYS A 1 257 ? -11.014 -13.373 -2.326 1.00 97.56 257 CYS A O 1
ATOM 2019 N N . GLN A 1 258 ? -12.275 -11.520 -2.233 1.00 97.06 258 GLN A N 1
ATOM 2020 C CA . GLN A 1 258 ? -12.440 -11.389 -3.692 1.00 97.06 258 GLN A CA 1
ATOM 2021 C C . GLN A 1 258 ? -11.474 -10.360 -4.291 1.00 97.06 258 GLN A C 1
ATOM 2023 O O . GLN A 1 258 ? -11.027 -10.503 -5.426 1.00 97.06 258 GLN A O 1
ATOM 2028 N N . ARG A 1 259 ? -11.093 -9.362 -3.486 1.00 98.31 259 ARG A N 1
ATOM 2029 C CA . ARG A 1 259 ? -10.130 -8.315 -3.829 1.00 98.31 259 ARG A CA 1
ATOM 2030 C C . ARG A 1 259 ? -9.133 -8.128 -2.693 1.00 98.31 259 ARG A C 1
ATOM 2032 O O . ARG A 1 259 ? -9.486 -8.288 -1.522 1.00 98.31 259 ARG A O 1
ATOM 2039 N N . ALA A 1 260 ? -7.901 -7.772 -3.033 1.00 98.44 260 ALA A N 1
ATOM 2040 C CA . ALA A 1 260 ? -6.872 -7.413 -2.068 1.00 98.44 260 ALA A CA 1
ATOM 2041 C C . ALA A 1 260 ? -5.835 -6.471 -2.684 1.00 98.44 260 ALA A C 1
ATOM 2043 O O . ALA A 1 260 ? -5.506 -6.567 -3.870 1.00 98.44 260 ALA A O 1
ATOM 2044 N N . VAL A 1 261 ? -5.289 -5.585 -1.853 1.00 98.62 261 VAL A N 1
ATOM 2045 C CA . VAL A 1 261 ? -4.265 -4.608 -2.239 1.00 98.62 261 VAL A CA 1
ATOM 2046 C C . VAL A 1 261 ? -3.067 -4.672 -1.299 1.00 98.62 261 VAL A C 1
ATOM 2048 O O . VAL A 1 261 ? -3.214 -4.866 -0.096 1.00 98.62 261 VAL A O 1
ATOM 2051 N N . CYS A 1 262 ? -1.868 -4.482 -1.837 1.00 98.38 262 CYS A N 1
ATOM 2052 C CA . CYS A 1 262 ? -0.655 -4.270 -1.063 1.00 98.38 262 CYS A CA 1
ATOM 2053 C C . CYS A 1 262 ? -0.514 -2.780 -0.727 1.00 98.38 262 CYS A C 1
ATOM 2055 O O . CYS A 1 262 ? -0.382 -1.948 -1.627 1.00 98.38 262 CYS A O 1
ATOM 2057 N N . VAL A 1 263 ? -0.529 -2.443 0.564 1.00 96.38 263 VAL A N 1
ATOM 2058 C CA . VAL A 1 263 ? -0.551 -1.053 1.065 1.00 96.38 263 VAL A CA 1
ATOM 2059 C C . VAL A 1 263 ? 0.798 -0.585 1.618 1.00 96.38 263 VAL A C 1
ATOM 2061 O O . VAL A 1 263 ? 1.088 0.612 1.637 1.00 96.38 263 VAL A O 1
ATOM 2064 N N . GLU A 1 264 ? 1.663 -1.515 2.028 1.00 93.00 264 GLU A N 1
ATOM 2065 C CA . GLU A 1 264 ? 3.009 -1.231 2.539 1.00 93.00 264 GLU A CA 1
ATOM 2066 C C . GLU A 1 264 ? 3.996 -2.341 2.225 1.00 93.00 264 GLU A C 1
ATOM 2068 O O . GLU A 1 264 ? 3.604 -3.478 1.992 1.00 93.00 264 GLU A O 1
ATOM 2073 N N . ASN A 1 265 ? 5.290 -2.017 2.294 1.00 92.50 265 ASN A N 1
ATOM 2074 C CA . ASN A 1 265 ? 6.365 -2.981 2.101 1.00 92.50 265 ASN A CA 1
ATOM 2075 C C . ASN A 1 265 ? 7.535 -2.735 3.066 1.00 92.50 265 ASN A C 1
ATOM 2077 O O . ASN A 1 265 ? 7.846 -1.593 3.408 1.00 92.50 265 ASN A O 1
ATOM 2081 N N . SER A 1 266 ? 8.253 -3.801 3.419 1.00 89.81 266 SER A N 1
ATOM 2082 C CA . SER A 1 266 ? 9.563 -3.788 4.081 1.00 89.81 266 SER A CA 1
ATOM 2083 C C . SER A 1 266 ? 9.604 -2.897 5.334 1.00 89.81 266 SER A C 1
ATOM 2085 O O . SER A 1 266 ? 8.779 -3.066 6.230 1.00 89.81 266 SER A O 1
ATOM 2087 N N . GLY A 1 267 ? 10.530 -1.934 5.407 1.00 90.00 267 GLY A N 1
ATOM 2088 C CA . GLY A 1 267 ? 10.688 -1.020 6.542 1.00 90.00 267 GLY A CA 1
ATOM 2089 C C . GLY A 1 267 ? 9.457 -0.157 6.852 1.00 90.00 267 GLY A C 1
ATOM 2090 O O . GLY A 1 267 ? 9.407 0.479 7.908 1.00 90.00 267 GLY A O 1
ATOM 2091 N N . SER A 1 268 ? 8.456 -0.163 5.966 1.00 91.06 268 SER A N 1
ATOM 2092 C CA . SER A 1 268 ? 7.161 0.469 6.186 1.00 91.06 268 SER A CA 1
ATOM 2093 C C . SER A 1 268 ? 6.139 -0.434 6.882 1.00 91.06 268 SER A C 1
ATOM 2095 O O . SER A 1 268 ? 5.157 0.094 7.370 1.00 91.06 268 SER A O 1
ATOM 2097 N N . VAL A 1 269 ? 6.354 -1.731 7.079 1.00 95.00 269 VAL A N 1
ATOM 2098 C CA . VAL A 1 269 ? 5.358 -2.578 7.762 1.00 95.00 269 VAL A CA 1
ATOM 2099 C C . VAL A 1 269 ? 5.275 -2.285 9.266 1.00 95.00 269 VAL A C 1
ATOM 2101 O O . VAL A 1 269 ? 6.285 -2.345 9.974 1.00 95.00 269 VAL A O 1
ATOM 2104 N N . MET A 1 270 ? 4.071 -1.950 9.754 1.00 95.81 270 MET A N 1
ATOM 2105 C CA . MET A 1 270 ? 3.859 -1.523 11.148 1.00 95.81 270 MET A CA 1
ATOM 2106 C C . MET A 1 270 ? 2.490 -1.882 11.777 1.00 95.81 270 MET A C 1
ATOM 2108 O O . MET A 1 270 ? 1.835 -1.001 12.342 1.00 95.81 270 MET A O 1
ATOM 2112 N N . PRO A 1 271 ? 2.020 -3.139 11.754 1.00 97.50 271 PRO A N 1
ATOM 2113 C CA . PRO A 1 271 ? 0.829 -3.496 12.520 1.00 97.50 271 PRO A CA 1
ATOM 2114 C C . PRO A 1 271 ? 1.099 -3.367 14.027 1.00 97.50 271 PRO A C 1
ATOM 2116 O O . PRO A 1 271 ? 2.117 -3.850 14.538 1.00 97.50 271 PRO A O 1
ATOM 2119 N N . THR A 1 272 ? 0.228 -2.659 14.742 1.00 97.88 272 THR A N 1
ATOM 2120 C CA . THR A 1 272 ? 0.402 -2.349 16.168 1.00 97.88 272 THR A CA 1
ATOM 2121 C C . THR A 1 272 ? -0.927 -2.387 16.891 1.00 97.88 272 THR A C 1
ATOM 2123 O O . THR A 1 272 ? -1.854 -1.679 16.506 1.00 97.88 272 THR A O 1
ATOM 2126 N N . TYR A 1 273 ? -0.993 -3.182 17.950 1.00 97.69 273 TYR A N 1
ATOM 2127 C CA . TYR A 1 273 ? -2.186 -3.365 18.755 1.00 97.69 273 TYR A CA 1
ATOM 2128 C C . TYR A 1 273 ? -2.103 -2.573 20.066 1.00 97.69 273 TYR A C 1
ATOM 2130 O O . TYR A 1 273 ? -1.045 -2.505 20.690 1.00 97.69 273 TYR A O 1
ATOM 2138 N N . PHE A 1 274 ? -3.222 -1.970 20.458 1.00 97.81 274 PHE A N 1
ATOM 2139 C CA . PHE A 1 274 ? -3.388 -1.156 21.658 1.00 97.81 274 PHE A CA 1
ATOM 2140 C C . PHE A 1 274 ? -4.614 -1.662 22.431 1.00 97.81 274 PHE A C 1
ATOM 2142 O O . PHE A 1 274 ? -5.710 -1.129 22.241 1.00 97.81 274 PHE A O 1
ATOM 2149 N N . PRO A 1 275 ? -4.479 -2.695 23.283 1.00 96.81 275 PRO A N 1
ATOM 2150 C CA . PRO A 1 275 ? -5.623 -3.332 23.941 1.00 96.81 275 PRO A CA 1
ATOM 2151 C C . PRO A 1 275 ? -6.401 -2.389 24.860 1.00 96.81 275 PRO A C 1
ATOM 2153 O O . PRO A 1 275 ? -7.612 -2.517 24.982 1.00 96.81 275 PRO A O 1
ATOM 2156 N N . ASN A 1 276 ? -5.718 -1.423 25.476 1.00 95.56 276 ASN A N 1
ATOM 2157 C CA . ASN A 1 276 ? -6.308 -0.476 26.427 1.00 95.56 276 ASN A CA 1
ATOM 2158 C C . ASN A 1 276 ? -6.378 0.950 25.854 1.00 95.56 276 ASN A C 1
ATOM 2160 O O . ASN A 1 276 ? -6.395 1.925 26.602 1.00 95.56 276 ASN A O 1
ATOM 2164 N N . GLY A 1 277 ? -6.371 1.067 24.524 1.00 94.81 277 GLY A N 1
ATOM 2165 C CA . GLY A 1 277 ? -6.301 2.335 23.803 1.00 94.81 277 GLY A CA 1
ATOM 2166 C C . GLY A 1 277 ? -4.920 2.973 23.768 1.00 94.81 277 GLY A C 1
ATOM 2167 O O . GLY A 1 277 ? -3.934 2.413 24.247 1.00 94.81 277 GLY A O 1
ATOM 2168 N N . TRP A 1 278 ? -4.832 4.134 23.117 1.00 93.94 278 TRP A N 1
ATOM 2169 C CA . TRP A 1 278 ? -3.549 4.719 22.714 1.00 93.94 278 TRP A CA 1
ATOM 2170 C C . TRP A 1 278 ? -2.692 5.240 23.880 1.00 93.94 278 TRP A C 1
ATOM 2172 O O . TRP A 1 278 ? -1.484 5.383 23.713 1.00 93.94 278 TRP A O 1
ATOM 2182 N N . ASN A 1 279 ? -3.297 5.482 25.050 1.00 91.50 279 ASN A N 1
ATOM 2183 C CA . ASN A 1 279 ? -2.587 5.828 26.290 1.00 91.50 279 ASN A CA 1
ATOM 2184 C C . ASN A 1 279 ? -2.063 4.597 27.053 1.00 91.50 279 ASN A C 1
ATOM 2186 O O . ASN A 1 279 ? -1.374 4.749 28.061 1.00 91.50 279 ASN A O 1
ATOM 2190 N N . GLY A 1 280 ? -2.451 3.392 26.629 1.00 92.12 280 GLY A N 1
ATOM 2191 C CA . GLY A 1 280 ? -2.105 2.137 27.279 1.00 92.12 280 GLY A CA 1
ATOM 2192 C C . GLY A 1 280 ? -0.869 1.463 26.687 1.00 92.12 280 GLY A C 1
ATOM 2193 O O . GLY A 1 280 ? 0.006 2.090 26.093 1.00 92.12 280 GLY A O 1
ATOM 2194 N N . GLU A 1 281 ? -0.810 0.144 26.863 1.00 94.44 281 GLU A N 1
ATOM 2195 C CA . GLU A 1 281 ? 0.244 -0.691 26.294 1.00 94.44 281 GLU A CA 1
ATOM 2196 C C . GLU A 1 281 ? 0.214 -0.662 24.760 1.00 94.44 281 GLU A C 1
ATOM 2198 O O . GLU A 1 281 ? -0.842 -0.775 24.134 1.00 94.44 281 GLU A O 1
ATOM 2203 N N . GLN A 1 282 ? 1.399 -0.553 24.162 1.00 96.38 282 GLN A N 1
ATOM 2204 C CA . GLN A 1 282 ? 1.605 -0.658 22.727 1.00 96.38 282 GLN A CA 1
ATOM 2205 C C . GLN A 1 282 ? 2.287 -1.989 22.407 1.00 96.38 282 GLN A C 1
ATOM 2207 O O . GLN A 1 282 ? 3.420 -2.219 22.824 1.00 96.38 282 GLN A O 1
ATOM 2212 N N . ILE A 1 283 ? 1.643 -2.813 21.580 1.00 97.00 283 ILE A N 1
ATOM 2213 C CA . ILE A 1 283 ? 2.141 -4.134 21.189 1.00 97.00 283 ILE A CA 1
ATOM 2214 C C . ILE A 1 283 ? 2.439 -4.140 19.680 1.00 97.00 283 ILE A C 1
ATOM 2216 O O . ILE A 1 283 ? 1.524 -4.253 18.856 1.00 97.00 283 ILE A O 1
ATOM 2220 N N . PRO A 1 284 ? 3.711 -3.996 19.258 1.00 96.56 284 PRO A N 1
ATOM 2221 C CA . PRO A 1 284 ? 4.107 -4.217 17.871 1.00 96.56 284 PRO A CA 1
ATOM 2222 C C . PRO A 1 284 ? 3.867 -5.679 17.478 1.00 96.56 284 PRO A C 1
ATOM 2224 O O . PRO A 1 284 ? 4.517 -6.573 18.010 1.00 96.56 284 PRO A O 1
ATOM 2227 N N . LEU A 1 285 ? 2.973 -5.927 16.520 1.00 96.19 285 LEU A N 1
ATOM 2228 C CA . LEU A 1 285 ? 2.697 -7.291 16.051 1.00 96.19 285 LEU A CA 1
ATOM 2229 C C . LEU A 1 285 ? 3.777 -7.785 15.079 1.00 96.19 285 LEU A C 1
ATOM 2231 O O . LEU A 1 285 ? 4.089 -8.970 15.031 1.00 96.19 285 LEU A O 1
ATOM 2235 N N . LEU A 1 286 ? 4.362 -6.865 14.303 1.00 95.75 286 LEU A N 1
ATOM 2236 C CA . LEU A 1 286 ? 5.444 -7.166 13.370 1.00 95.75 286 LEU A CA 1
ATOM 2237 C C . LEU A 1 286 ? 6.259 -5.918 13.024 1.00 95.75 286 LEU A C 1
ATOM 2239 O O . LEU A 1 286 ? 5.688 -4.858 12.762 1.00 95.75 286 LEU A O 1
ATOM 2243 N N . ARG A 1 287 ? 7.587 -6.053 12.952 1.00 94.62 287 ARG A N 1
ATOM 2244 C CA . ARG A 1 287 ? 8.513 -5.049 12.406 1.00 94.62 287 ARG A CA 1
ATOM 2245 C C . ARG A 1 287 ? 9.608 -5.740 11.600 1.00 94.62 287 ARG A C 1
ATOM 2247 O O . ARG A 1 287 ? 10.151 -6.745 12.046 1.00 94.62 287 ARG A O 1
ATOM 2254 N N . ALA A 1 288 ? 9.944 -5.187 10.437 1.00 92.19 288 ALA A N 1
ATOM 2255 C CA . ALA A 1 288 ? 11.125 -5.612 9.692 1.00 92.19 288 ALA A CA 1
ATOM 2256 C C . ALA A 1 288 ? 12.414 -5.085 10.356 1.00 92.19 288 ALA A C 1
ATOM 2258 O O . ALA A 1 288 ? 12.374 -4.021 10.981 1.00 92.19 288 ALA A O 1
ATOM 2259 N N . PRO A 1 289 ? 13.575 -5.740 10.169 1.00 90.19 289 PRO A N 1
ATOM 2260 C CA . PRO A 1 289 ? 14.854 -5.253 10.699 1.00 90.19 289 PRO A CA 1
ATOM 2261 C C . PRO A 1 289 ? 15.239 -3.837 10.237 1.00 90.19 289 PRO A C 1
ATOM 2263 O O . PRO A 1 289 ? 15.955 -3.126 10.932 1.00 90.19 289 PRO A O 1
ATOM 2266 N N . ASN A 1 290 ? 14.754 -3.410 9.069 1.00 88.38 290 ASN A N 1
ATOM 2267 C CA . ASN A 1 290 ? 14.971 -2.077 8.505 1.00 88.38 290 ASN A CA 1
ATOM 2268 C C . ASN A 1 290 ? 13.800 -1.107 8.766 1.00 88.38 290 ASN A C 1
ATOM 2270 O O . ASN A 1 290 ? 13.608 -0.162 7.997 1.00 88.38 290 ASN A O 1
ATOM 2274 N N . PHE A 1 291 ? 12.988 -1.353 9.797 1.00 92.56 291 PHE A N 1
ATOM 2275 C CA . PHE A 1 291 ? 11.834 -0.522 10.132 1.00 92.56 291 PHE A CA 1
ATOM 2276 C C . PHE A 1 291 ? 12.204 0.958 10.320 1.00 92.56 291 PHE A C 1
ATOM 2278 O O . PHE A 1 291 ? 13.072 1.304 11.120 1.00 92.56 291 PHE A O 1
ATOM 2285 N N . GLY A 1 292 ? 11.496 1.837 9.608 1.00 90.88 292 GLY A N 1
ATOM 2286 C CA . GLY A 1 292 ? 11.542 3.282 9.821 1.00 90.88 292 GLY A CA 1
ATOM 2287 C C . GLY A 1 292 ? 10.337 3.739 10.648 1.00 90.88 292 GLY A C 1
ATOM 2288 O O . GLY A 1 292 ? 9.223 3.324 10.333 1.00 90.88 292 GLY A O 1
ATOM 2289 N N . PRO A 1 293 ? 10.491 4.598 11.672 1.00 91.94 293 PRO A N 1
ATOM 2290 C CA . PRO A 1 293 ? 9.374 4.989 12.539 1.00 91.94 293 PRO A CA 1
ATOM 2291 C C . PRO A 1 293 ? 8.423 6.022 11.914 1.00 91.94 293 PRO A C 1
ATOM 2293 O O . PRO A 1 293 ? 7.283 6.131 12.356 1.00 91.94 293 PRO A O 1
ATOM 2296 N N . TYR A 1 294 ? 8.857 6.748 10.881 1.00 93.25 294 TYR A N 1
ATOM 2297 C CA . TYR A 1 294 ? 8.106 7.847 10.266 1.00 93.25 294 TYR A CA 1
ATOM 2298 C C . TYR A 1 294 ? 7.313 7.402 9.027 1.00 93.25 294 TYR A C 1
ATOM 2300 O O . TYR A 1 294 ? 7.841 6.698 8.165 1.00 93.25 294 TYR A O 1
ATOM 2308 N N . GLY A 1 295 ? 6.068 7.864 8.893 1.00 92.69 295 GLY A N 1
ATOM 2309 C CA . GLY A 1 295 ? 5.221 7.686 7.707 1.00 92.69 295 GLY A CA 1
ATOM 2310 C C . GLY A 1 295 ? 4.264 8.853 7.488 1.00 92.69 295 GLY A C 1
ATOM 2311 O O . GLY A 1 295 ? 4.090 9.672 8.378 1.00 92.69 295 GLY A O 1
ATOM 2312 N N . ARG A 1 296 ? 3.660 8.959 6.297 1.00 93.19 296 ARG A N 1
ATOM 2313 C CA . ARG A 1 296 ? 2.687 10.033 6.002 1.00 93.19 296 ARG A CA 1
ATOM 2314 C C . ARG A 1 296 ? 1.260 9.681 6.412 1.00 93.19 296 ARG A C 1
ATOM 2316 O O . ARG A 1 296 ? 0.485 10.578 6.728 1.00 93.19 296 ARG A O 1
ATOM 2323 N N . ALA A 1 297 ? 0.919 8.395 6.392 1.00 96.31 297 ALA A N 1
ATOM 2324 C CA . ALA A 1 297 ? -0.448 7.933 6.566 1.00 96.31 297 ALA A CA 1
ATOM 2325 C C . ALA A 1 297 ? -0.524 6.612 7.344 1.00 96.31 297 ALA A C 1
ATOM 2327 O O . ALA A 1 297 ? 0.282 5.705 7.113 1.00 96.31 297 ALA A O 1
ATOM 2328 N N . LEU A 1 298 ? -1.518 6.507 8.230 1.00 97.56 298 LEU A N 1
ATOM 2329 C CA . LEU A 1 298 ? -1.867 5.297 8.984 1.00 97.56 298 LEU A CA 1
ATOM 2330 C C . LEU A 1 298 ? -3.368 5.028 8.895 1.00 97.56 298 LEU A C 1
ATOM 2332 O O . LEU A 1 298 ? -4.158 5.968 8.979 1.00 97.56 298 LEU A O 1
ATOM 2336 N N . LEU A 1 299 ? -3.751 3.757 8.805 1.00 97.62 299 LEU A N 1
ATOM 2337 C CA . LEU A 1 299 ? -5.137 3.320 8.946 1.00 97.62 299 LEU A CA 1
ATOM 2338 C C . LEU A 1 299 ? -5.331 2.728 10.345 1.00 97.62 299 LEU A C 1
ATOM 2340 O O . LEU A 1 299 ? -4.615 1.812 10.750 1.00 97.62 299 LEU A O 1
ATOM 2344 N N . ILE A 1 300 ? -6.274 3.282 11.097 1.00 97.56 300 ILE A N 1
ATOM 2345 C CA . ILE A 1 300 ? -6.535 2.944 12.495 1.00 97.56 300 ILE A CA 1
ATOM 2346 C C . ILE A 1 300 ? -7.942 2.378 12.615 1.00 97.56 300 ILE A C 1
ATOM 2348 O O . ILE A 1 300 ? -8.906 2.964 12.132 1.00 97.56 300 ILE A O 1
ATOM 2352 N N . PHE A 1 301 ? -8.047 1.248 13.294 1.00 96.94 301 PHE A N 1
ATOM 2353 C CA . PHE A 1 301 ? -9.295 0.585 13.623 1.00 96.94 301 PHE A CA 1
ATOM 2354 C C . PHE A 1 301 ? -9.600 0.813 15.091 1.00 96.94 301 PHE A C 1
ATOM 2356 O O . PHE A 1 301 ? -8.797 0.440 15.944 1.00 96.94 301 PHE A O 1
ATOM 2363 N N . GLU A 1 302 ? -10.760 1.391 15.384 1.00 96.44 302 GLU A N 1
ATOM 2364 C CA . GLU A 1 302 ? -11.332 1.304 16.725 1.00 96.44 302 GLU A CA 1
ATOM 2365 C C . GLU A 1 302 ? -12.051 -0.031 16.849 1.00 96.44 302 GLU A C 1
ATOM 2367 O O . GLU A 1 302 ? -13.071 -0.255 16.195 1.00 96.44 302 GLU A O 1
ATOM 2372 N N . LEU A 1 303 ? -11.506 -0.927 17.661 1.00 96.38 303 LEU A N 1
ATOM 2373 C CA . LEU A 1 303 ? -12.050 -2.266 17.835 1.00 96.38 303 LEU A CA 1
ATOM 2374 C C . LEU A 1 303 ? -13.242 -2.237 18.795 1.00 96.38 303 LEU A C 1
ATOM 2376 O O . LEU A 1 303 ? -13.380 -1.350 19.644 1.00 96.38 303 LEU A O 1
ATOM 2380 N N . GLU A 1 304 ? -14.133 -3.215 18.661 1.00 95.25 304 GLU A N 1
ATOM 2381 C CA . GLU A 1 304 ? -15.296 -3.324 19.547 1.00 95.25 304 GLU A CA 1
ATOM 2382 C C . GLU A 1 304 ? -14.908 -3.711 20.977 1.00 95.25 304 GLU A C 1
ATOM 2384 O O . GLU A 1 304 ? -15.517 -3.232 21.936 1.00 95.25 304 GLU A O 1
ATOM 2389 N N . ASN A 1 305 ? -13.873 -4.539 21.116 1.00 94.38 305 ASN A N 1
ATOM 2390 C CA . ASN A 1 305 ? -13.311 -5.004 22.377 1.00 94.38 305 ASN A CA 1
ATOM 2391 C C . ASN A 1 305 ? -11.812 -5.330 22.206 1.00 94.38 305 ASN A C 1
ATOM 2393 O O . ASN A 1 305 ? -11.261 -5.196 21.115 1.00 94.38 305 ASN A O 1
ATOM 2397 N N . SER A 1 306 ? -11.153 -5.722 23.298 1.00 94.12 306 SER A N 1
ATOM 2398 C CA . SER A 1 306 ? -9.717 -6.024 23.333 1.00 94.12 306 SER A CA 1
ATOM 2399 C C . SER A 1 306 ? -9.378 -7.523 23.267 1.00 94.12 306 SER A C 1
ATOM 2401 O O . SER A 1 306 ? -8.220 -7.916 23.450 1.00 94.12 306 SER A O 1
ATOM 2403 N N . VAL A 1 307 ? -10.374 -8.381 23.043 1.00 92.81 307 VAL A N 1
ATOM 2404 C CA . VAL A 1 307 ? -10.187 -9.833 23.003 1.00 92.81 307 VAL A CA 1
ATOM 2405 C C . VAL A 1 307 ? -9.599 -10.229 21.651 1.00 92.81 307 VAL A C 1
ATOM 2407 O O . VAL A 1 307 ? -10.008 -9.724 20.609 1.00 92.81 307 VAL A O 1
ATOM 2410 N N . PHE A 1 308 ? -8.651 -11.165 21.663 1.00 89.81 308 PHE A N 1
ATOM 2411 C CA . PHE A 1 308 ? -8.123 -11.790 20.454 1.00 89.81 308 PHE A CA 1
ATOM 2412 C C . PHE A 1 308 ? -8.151 -13.313 20.587 1.00 89.81 308 PHE A C 1
ATOM 2414 O O . PHE A 1 308 ? -8.062 -13.861 21.687 1.00 89.81 308 PHE A O 1
ATOM 2421 N N . SER A 1 309 ? -8.248 -13.995 19.452 1.00 88.94 309 SER A N 1
ATOM 2422 C CA . SER A 1 309 ? -8.103 -15.443 19.334 1.00 88.94 309 SER A CA 1
ATOM 2423 C C . SER A 1 309 ? -7.027 -15.762 18.299 1.00 88.94 309 SER A C 1
ATOM 2425 O O . SER A 1 309 ? -6.819 -15.020 17.337 1.00 88.94 309 SER A O 1
ATOM 2427 N N . SER A 1 310 ? -6.300 -16.857 18.510 1.00 85.31 310 SER A N 1
ATOM 2428 C CA . SER A 1 310 ? -5.383 -17.388 17.507 1.00 85.31 310 SER A CA 1
ATOM 2429 C C . SER A 1 310 ? -6.122 -18.356 16.585 1.00 85.31 310 SER A C 1
ATOM 2431 O O . SER A 1 310 ? -6.992 -19.112 17.016 1.00 85.31 310 SER A O 1
ATOM 2433 N N . PHE A 1 311 ? -5.750 -18.359 15.308 1.00 84.19 311 PHE A N 1
ATOM 2434 C CA . PHE A 1 311 ? -6.167 -19.376 14.347 1.00 84.19 311 PHE A CA 1
ATOM 2435 C C . PHE A 1 311 ? -4.926 -20.040 13.737 1.00 84.19 311 PHE A C 1
ATOM 2437 O O . PHE A 1 311 ? -3.875 -19.400 13.622 1.00 84.19 311 PHE A O 1
ATOM 2444 N N . PRO A 1 312 ? -4.999 -21.329 13.366 1.00 76.50 312 PRO A N 1
ATOM 2445 C CA . PRO A 1 312 ? -3.872 -22.006 12.749 1.00 76.50 312 PRO A CA 1
ATOM 2446 C C . PRO A 1 312 ? -3.585 -21.402 11.371 1.00 76.50 312 PRO A C 1
ATOM 2448 O O . PRO A 1 312 ? -4.459 -21.347 10.503 1.00 76.50 312 PRO A O 1
ATOM 2451 N N . VAL A 1 313 ? -2.335 -21.000 11.140 1.00 72.44 313 VAL A N 1
ATOM 2452 C CA . VAL A 1 313 ? -1.868 -20.665 9.793 1.00 72.44 313 VAL A CA 1
ATOM 2453 C C . VAL A 1 313 ? -1.734 -21.979 9.031 1.00 72.44 313 VAL A C 1
ATOM 2455 O O . VAL A 1 313 ? -0.786 -22.736 9.239 1.00 72.44 313 VAL A O 1
ATOM 2458 N N . LEU A 1 314 ? -2.709 -22.278 8.171 1.00 65.56 314 LEU A N 1
ATOM 2459 C CA . LEU A 1 314 ? -2.610 -23.405 7.246 1.00 65.56 314 LEU A CA 1
ATOM 2460 C C . LEU A 1 314 ? -1.368 -23.201 6.371 1.00 65.56 314 LEU A C 1
ATOM 2462 O O . LEU A 1 314 ? -1.371 -22.329 5.499 1.00 65.56 314 LEU A O 1
ATOM 2466 N N . GLN A 1 315 ? -0.314 -23.986 6.617 1.00 55.28 315 GLN A N 1
ATOM 2467 C CA . GLN A 1 315 ? 0.865 -24.012 5.758 1.00 55.28 315 GLN A CA 1
ATOM 2468 C C . GLN A 1 315 ? 0.431 -24.488 4.373 1.00 55.28 315 GLN A C 1
ATOM 2470 O O . GLN A 1 315 ? 0.138 -25.664 4.169 1.00 55.28 315 GLN A O 1
ATOM 2475 N N . GLN A 1 316 ? 0.378 -23.572 3.413 1.00 52.34 316 GLN A N 1
ATOM 2476 C CA . GLN A 1 316 ? 0.400 -23.960 2.012 1.00 52.34 316 GLN A CA 1
ATOM 2477 C C . GLN A 1 316 ? 1.854 -24.293 1.673 1.00 52.34 316 GLN A C 1
ATOM 2479 O O . GLN A 1 316 ? 2.765 -23.569 2.080 1.00 52.34 316 GLN A O 1
ATOM 2484 N N . GLY A 1 317 ? 2.066 -25.445 1.030 1.00 44.69 317 GLY A N 1
ATOM 2485 C CA . GLY A 1 317 ? 3.392 -25.963 0.695 1.00 44.69 317 GLY A CA 1
ATOM 2486 C C . GLY A 1 317 ? 4.275 -24.900 0.044 1.00 44.69 317 GLY A C 1
ATOM 2487 O O . GLY A 1 317 ? 3.771 -24.001 -0.620 1.00 44.69 317 GLY A O 1
ATOM 2488 N N . ARG A 1 318 ? 5.590 -24.998 0.280 1.00 36.66 318 ARG A N 1
ATOM 2489 C CA . ARG A 1 318 ? 6.615 -24.101 -0.278 1.00 36.66 318 ARG A CA 1
ATOM 2490 C C . ARG A 1 318 ? 6.300 -23.793 -1.753 1.00 36.66 318 ARG A C 1
ATOM 2492 O O . ARG A 1 318 ? 6.355 -24.709 -2.571 1.00 36.66 318 ARG A O 1
ATOM 2499 N N . PHE A 1 319 ? 5.934 -22.544 -2.042 1.00 42.09 319 PHE A N 1
ATOM 2500 C CA . PHE A 1 319 ? 5.727 -22.019 -3.395 1.00 42.09 319 PHE A CA 1
ATOM 2501 C C . PHE A 1 319 ? 7.045 -21.541 -4.000 1.00 42.09 319 PHE A C 1
ATOM 2503 O O . PHE A 1 319 ? 7.879 -21.011 -3.230 1.00 42.09 319 PHE A O 1
#